Protein AF-A0A7N2KQQ3-F1 (afdb_monomer)

Secondary structure (DSSP, 8-state):
--HHHHHHHHHHHHHHHHHHHHHHHHHHHHTT-----HHHHHHHHHHHHHHHH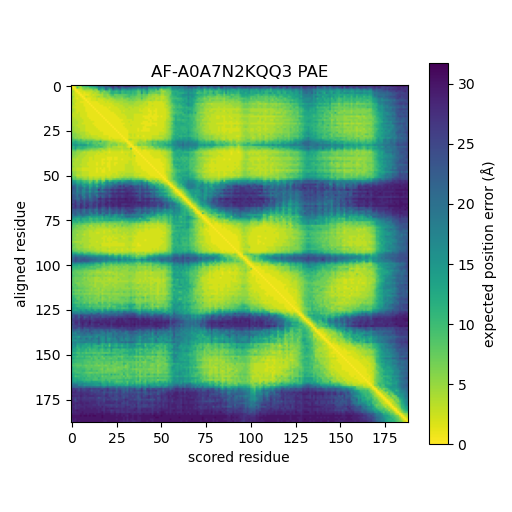HHHTTPPPP--SS------HHHHHHHHHHHHHHHHHHHHHH-TT--S-HHHHTHHHHHHHHHHHHHHHHHHHHHSPPTTS---HHHHHHHHHHHHHHHHHHHHHHHHHHHHHHHHHHHHHHHHHHHHHHH-----

Nearest PDB structures (foldseek):
  8qbr-assembly1_A  TM=3.124E-01  e=2.901E+00  Nostoc punctiforme
  3lg7-assembly1_C  TM=4.530E-01  e=9.903E+00  synthetic construct
  4hks-assembly1_A  TM=3.853E-01  e=9.388E+00  Drosophila melanogaster
  5nnv-assembly4_D  TM=3.109E-01  e=5.219E+00  Bacillus subtilis subsp. subtilis str. 168
  8a1g-assembly2_B  TM=2.454E-01  e=8.900E+00  Homo sapiens

Sequence (188 aa):
MSWRRVGKSVQALVAHALLFSFTLLLSLKLQRALPYSWWTVFAPLWLFHAVVARGRFSLPAPSLPHDRRWAPCHAIMATPLLVAFELLLCMHLESSSYVVNLKIVFLPLLTFEIAILIDNIRMCRALMPGDEESMSDEAIWETLPHFWVAISMVFFIAATTFTLLKICGGQGARVLIISETKKGIVVY

Radius of gyration: 23.12 Å; Cα contacts (8 Å, |Δi|>4): 112; chains: 1; bounding box: 48×39×82 Å

Solvent-accessible surface area (backbone atoms only — not comparable to full-atom values): 10695 Å² total; per-residue (Å²): 136,60,70,69,57,53,52,52,52,51,51,51,50,52,38,51,51,22,49,52,49,22,53,51,42,45,54,38,43,75,69,64,78,46,94,69,56,47,65,66,38,47,42,35,47,56,49,27,51,52,57,51,51,67,63,53,80,73,58,75,75,80,84,62,99,57,98,70,90,69,76,61,63,47,70,70,48,44,61,62,29,50,51,50,22,52,51,42,44,36,52,31,72,58,37,91,76,53,83,54,52,67,70,65,30,47,44,40,48,54,54,48,52,51,44,45,38,52,51,35,51,52,50,42,57,72,57,52,74,59,100,85,53,82,80,48,71,66,51,54,63,67,39,47,63,46,49,54,49,37,55,51,45,53,54,49,50,50,51,53,49,48,50,48,48,53,61,52,48,53,52,54,53,52,50,48,53,55,51,53,60,74,72,64,84,87,76,135

Structure (mmCIF, N/CA/C/O backbone):
data_AF-A0A7N2KQQ3-F1
#
_entry.id   AF-A0A7N2KQQ3-F1
#
loop_
_atom_site.group_PDB
_atom_site.id
_atom_site.type_symbol
_atom_site.label_atom_id
_atom_site.label_alt_id
_atom_site.label_comp_id
_atom_site.label_asym_id
_atom_site.label_entity_id
_atom_site.label_seq_id
_atom_site.pdbx_PDB_ins_code
_atom_site.Cartn_x
_atom_site.Cartn_y
_atom_site.Cartn_z
_atom_site.occupancy
_atom_site.B_iso_or_equiv
_atom_site.auth_seq_id
_atom_site.auth_comp_id
_atom_site.auth_asym_id
_atom_site.auth_atom_id
_atom_site.pdbx_PDB_model_num
ATOM 1 N N . MET A 1 1 ? -12.223 -14.742 -26.715 1.00 59.47 1 MET A N 1
ATOM 2 C CA . MET A 1 1 ? -11.988 -14.168 -25.367 1.00 59.47 1 MET A CA 1
ATOM 3 C C . MET A 1 1 ? -11.109 -15.148 -24.592 1.00 59.47 1 MET A C 1
ATOM 5 O O . MET A 1 1 ? -11.481 -16.309 -24.526 1.00 59.47 1 MET A O 1
ATOM 9 N N . SER A 1 2 ? -9.910 -14.774 -24.127 1.00 81.44 2 SER A N 1
ATOM 10 C CA . SER A 1 2 ? -8.982 -15.748 -23.518 1.00 81.44 2 SER A CA 1
ATOM 11 C C . SER A 1 2 ? -9.249 -15.927 -22.019 1.00 81.44 2 SER A C 1
ATOM 13 O O . SER A 1 2 ? -9.366 -14.946 -21.286 1.00 81.44 2 SER A O 1
ATOM 15 N N . TRP A 1 3 ? -9.295 -17.174 -21.542 1.00 77.69 3 TRP A N 1
ATOM 16 C CA . TRP A 1 3 ? -9.465 -17.523 -20.121 1.00 77.69 3 TRP A CA 1
ATOM 17 C C . TRP A 1 3 ? -8.454 -16.827 -19.193 1.00 77.69 3 TRP A C 1
ATOM 19 O O . TRP A 1 3 ? -8.786 -16.450 -18.073 1.00 77.69 3 TRP A O 1
ATOM 29 N N . ARG A 1 4 ? -7.238 -16.548 -19.688 1.00 77.06 4 ARG A N 1
ATOM 30 C CA . ARG A 1 4 ? -6.227 -15.752 -18.970 1.00 77.06 4 ARG A CA 1
ATOM 31 C C . ARG A 1 4 ? -6.678 -14.318 -18.686 1.00 77.06 4 ARG A C 1
ATOM 33 O O . ARG A 1 4 ? -6.354 -13.783 -17.631 1.00 77.06 4 ARG A O 1
ATOM 40 N N . ARG A 1 5 ? -7.397 -13.679 -19.615 1.00 78.31 5 ARG A N 1
ATOM 41 C CA . ARG A 1 5 ? -7.911 -12.314 -19.429 1.00 78.31 5 ARG A CA 1
ATOM 42 C C . ARG A 1 5 ? -8.999 -12.295 -18.358 1.00 78.31 5 ARG A C 1
ATOM 44 O O . ARG A 1 5 ? -8.942 -11.454 -17.472 1.00 78.31 5 ARG A O 1
ATOM 51 N N . VAL A 1 6 ? -9.907 -13.272 -18.397 1.00 83.88 6 VAL A N 1
ATOM 52 C CA . VAL A 1 6 ? -10.951 -13.452 -17.375 1.00 83.88 6 VAL A CA 1
ATOM 53 C C . VAL A 1 6 ? -10.324 -13.668 -15.996 1.00 83.88 6 VAL A C 1
ATOM 55 O O . VAL A 1 6 ? -10.680 -12.967 -15.056 1.00 83.88 6 VAL A O 1
ATOM 58 N N . GLY A 1 7 ? -9.320 -14.547 -15.887 1.00 83.25 7 GLY A N 1
ATOM 59 C CA . GLY A 1 7 ? -8.596 -14.775 -14.632 1.00 83.25 7 GLY A CA 1
ATOM 60 C C . GLY A 1 7 ? -7.949 -13.507 -14.060 1.00 83.25 7 GLY A C 1
ATOM 61 O O . GLY A 1 7 ? -8.087 -13.237 -12.871 1.00 83.25 7 GLY A O 1
ATOM 62 N N . LYS A 1 8 ? -7.315 -12.677 -14.902 1.00 82.50 8 LYS A N 1
ATOM 63 C CA . LYS A 1 8 ? -6.746 -11.385 -14.472 1.00 82.50 8 LYS A CA 1
ATOM 64 C C . LYS A 1 8 ? -7.816 -10.403 -13.988 1.00 82.50 8 LYS A C 1
ATOM 66 O O . LYS A 1 8 ? -7.614 -9.745 -12.972 1.00 82.50 8 LYS A O 1
ATOM 71 N N . SER A 1 9 ? -8.948 -10.318 -14.687 1.00 85.81 9 SER A N 1
ATOM 72 C CA . SER A 1 9 ? -10.071 -9.464 -14.282 1.00 85.81 9 SER A CA 1
ATOM 73 C C . SER A 1 9 ? -10.676 -9.911 -12.949 1.00 85.81 9 SER A C 1
ATOM 75 O O . SER A 1 9 ? -10.920 -9.075 -12.085 1.00 85.81 9 SER A O 1
ATOM 77 N N . VAL A 1 10 ? -10.852 -11.221 -12.746 1.00 88.44 10 VAL A N 1
ATOM 78 C CA . VAL A 1 10 ? -11.335 -11.783 -11.474 1.00 88.44 10 VAL A CA 1
ATOM 79 C C . VAL A 1 10 ? -10.343 -11.507 -10.348 1.00 88.44 10 VAL A C 1
ATOM 81 O O . VAL A 1 10 ? -10.743 -11.059 -9.280 1.00 88.44 10 VAL A O 1
ATOM 84 N N . GLN A 1 11 ? -9.045 -11.706 -10.582 1.00 88.75 11 GLN A N 1
ATOM 85 C CA . GLN A 1 11 ? -8.019 -11.418 -9.583 1.00 88.75 11 GLN A CA 1
ATOM 86 C C . GLN A 1 11 ? -8.012 -9.934 -9.183 1.00 88.75 11 GLN A C 1
ATOM 88 O O . GLN A 1 11 ? -7.914 -9.619 -7.998 1.00 88.75 11 GLN A O 1
ATOM 93 N N . ALA A 1 12 ? -8.151 -9.025 -10.154 1.00 87.31 12 ALA A N 1
ATOM 94 C CA . ALA A 1 12 ? -8.265 -7.597 -9.882 1.00 87.31 12 ALA A CA 1
ATOM 95 C C . ALA A 1 12 ? -9.515 -7.290 -9.048 1.00 87.31 12 ALA A C 1
ATOM 97 O O . ALA A 1 12 ? -9.409 -6.588 -8.046 1.00 87.31 12 ALA A O 1
ATOM 98 N N . LEU A 1 13 ? -10.674 -7.852 -9.404 1.00 92.81 13 LEU A N 1
ATOM 99 C CA . LEU A 1 13 ? -11.911 -7.679 -8.641 1.00 92.81 13 LEU A CA 1
ATOM 100 C C . LEU A 1 13 ? -11.753 -8.155 -7.191 1.00 92.81 13 LEU A C 1
ATOM 102 O O . LEU A 1 13 ? -12.097 -7.422 -6.268 1.00 92.81 13 LEU A O 1
ATOM 106 N N . VAL A 1 14 ? -11.180 -9.346 -6.989 1.00 93.38 14 VAL A N 1
ATOM 107 C CA . VAL A 1 14 ? -10.915 -9.903 -5.654 1.00 93.38 14 VAL A CA 1
ATOM 108 C C . VAL A 1 14 ? -9.987 -8.986 -4.860 1.00 93.38 14 VAL A C 1
ATOM 110 O O . VAL A 1 14 ? -10.273 -8.683 -3.707 1.00 93.38 14 VAL A O 1
ATOM 113 N N . ALA A 1 15 ? -8.911 -8.490 -5.473 1.00 91.50 15 ALA A N 1
ATOM 114 C CA . ALA A 1 15 ? -7.983 -7.582 -4.808 1.00 91.50 15 ALA A CA 1
ATOM 115 C C . ALA A 1 15 ? -8.678 -6.289 -4.332 1.00 91.50 15 ALA A C 1
ATOM 117 O O . ALA A 1 15 ? -8.518 -5.892 -3.179 1.00 91.50 15 ALA A O 1
ATOM 118 N N . HIS A 1 16 ? -9.507 -5.668 -5.176 1.00 92.56 16 HIS A N 1
ATOM 119 C CA . HIS A 1 16 ? -10.241 -4.454 -4.799 1.00 92.56 16 HIS A CA 1
ATOM 120 C C . HIS A 1 16 ? -11.315 -4.729 -3.741 1.00 92.56 16 HIS A C 1
ATOM 122 O O . HIS A 1 16 ? -11.464 -3.944 -2.807 1.00 92.56 16 HIS A O 1
ATOM 128 N N . ALA A 1 17 ? -12.026 -5.856 -3.838 1.00 95.81 17 ALA A N 1
ATOM 129 C CA . ALA A 1 17 ? -13.014 -6.257 -2.840 1.00 95.81 17 ALA A CA 1
ATOM 130 C C . ALA A 1 17 ? -12.376 -6.477 -1.457 1.00 95.81 17 ALA A C 1
ATOM 132 O O . ALA A 1 17 ? -12.951 -6.080 -0.443 1.00 95.81 17 ALA A O 1
ATOM 133 N N . LEU A 1 18 ? -11.173 -7.058 -1.407 1.00 95.69 18 LEU A N 1
ATOM 134 C CA . LEU A 1 18 ? -10.421 -7.257 -0.166 1.00 95.69 18 LEU A CA 1
ATOM 135 C C . LEU A 1 18 ? -9.964 -5.936 0.457 1.00 95.69 18 LEU A C 1
ATOM 137 O O . LEU A 1 18 ? -10.141 -5.750 1.660 1.00 95.69 18 LEU A O 1
ATOM 141 N N . LEU A 1 19 ? -9.450 -5.000 -0.349 1.00 94.00 19 LEU A N 1
ATOM 142 C CA . LEU A 1 19 ? -9.100 -3.657 0.129 1.00 94.00 19 LEU A CA 1
ATOM 143 C C . LEU A 1 19 ? -10.324 -2.912 0.664 1.00 94.00 19 LEU A C 1
ATOM 145 O O . LEU A 1 19 ? -10.276 -2.369 1.764 1.00 94.00 19 LEU A O 1
ATOM 149 N N . PHE A 1 20 ? -11.437 -2.941 -0.072 1.00 95.31 20 PHE A N 1
ATOM 150 C CA . PHE A 1 20 ? -12.690 -2.336 0.374 1.00 95.31 20 PHE A CA 1
ATOM 151 C C . PHE A 1 20 ? -13.178 -2.951 1.692 1.00 95.31 20 PHE A C 1
ATOM 153 O O . PHE A 1 20 ? -13.563 -2.231 2.612 1.00 95.31 20 PHE A O 1
ATOM 160 N N . SER A 1 21 ? -13.096 -4.279 1.814 1.00 96.31 21 SER A N 1
ATOM 161 C CA . SER A 1 21 ? -13.462 -4.998 3.038 1.00 96.31 21 SER A CA 1
ATOM 162 C C . SER A 1 21 ? -12.579 -4.597 4.220 1.00 96.31 21 SER A C 1
ATOM 164 O O . SER A 1 21 ? -13.102 -4.344 5.303 1.00 96.31 21 SER A O 1
ATOM 166 N N . PHE A 1 22 ? -11.260 -4.484 4.019 1.00 95.69 22 PHE A N 1
ATOM 167 C CA . PHE A 1 22 ? -10.336 -3.974 5.036 1.00 95.69 22 PHE A CA 1
ATOM 168 C C . PHE A 1 22 ? -10.729 -2.563 5.487 1.00 95.69 22 PHE A C 1
ATOM 170 O O . PHE A 1 22 ? -10.882 -2.327 6.684 1.00 95.69 22 PHE A O 1
ATOM 177 N N . THR A 1 23 ? -10.949 -1.639 4.546 1.00 94.94 23 THR A N 1
ATOM 178 C CA . THR A 1 23 ? -11.338 -0.257 4.861 1.00 94.94 23 THR A CA 1
ATOM 179 C C . THR A 1 23 ? -12.645 -0.208 5.648 1.00 94.94 23 THR A C 1
ATOM 181 O O . THR A 1 23 ? -12.715 0.479 6.664 1.00 94.94 23 THR A O 1
ATOM 184 N N . LEU A 1 24 ? -13.659 -0.975 5.236 1.00 95.00 24 LEU A N 1
ATOM 185 C CA . LEU A 1 24 ? -14.943 -1.036 5.929 1.00 95.00 24 LEU A CA 1
ATOM 186 C C . LEU A 1 24 ? -14.794 -1.572 7.362 1.00 95.00 24 LEU A C 1
ATOM 188 O O . LEU A 1 24 ? -15.285 -0.948 8.303 1.00 95.00 24 LEU A O 1
ATOM 192 N N . LEU A 1 25 ? -14.090 -2.694 7.546 1.00 94.06 25 LEU A N 1
ATOM 193 C CA . LEU A 1 25 ? -13.845 -3.271 8.873 1.00 94.06 25 LEU A CA 1
ATOM 194 C C . LEU A 1 25 ? -13.046 -2.321 9.766 1.00 94.06 25 LEU A C 1
ATOM 196 O O . LEU A 1 25 ? -13.373 -2.178 10.944 1.00 94.06 25 LEU A O 1
ATOM 200 N N . LEU A 1 26 ? -12.036 -1.645 9.211 1.00 93.38 26 LEU A N 1
ATOM 201 C CA . LEU A 1 26 ? -11.236 -0.659 9.928 1.00 93.38 26 LEU A CA 1
ATOM 202 C C . LEU A 1 26 ? -12.105 0.514 10.396 1.00 93.38 26 LEU A C 1
ATOM 204 O O . LEU A 1 26 ? -12.081 0.848 11.578 1.00 93.38 26 LEU A O 1
ATOM 208 N N . SER A 1 27 ? -12.915 1.102 9.512 1.00 94.25 27 SER A N 1
ATOM 209 C CA . SER A 1 27 ? -13.821 2.203 9.862 1.00 94.25 27 SER A CA 1
ATOM 210 C C . SER A 1 27 ? -14.824 1.804 10.946 1.00 94.25 27 SER A C 1
ATOM 212 O O . SER A 1 27 ? -14.985 2.527 11.931 1.00 94.25 27 SER A O 1
ATOM 214 N N . LEU A 1 28 ? -15.446 0.628 10.819 1.00 93.19 28 LEU A N 1
ATOM 215 C CA . LEU A 1 28 ? -16.399 0.119 11.808 1.00 93.19 28 LEU A CA 1
ATOM 216 C C . LEU A 1 28 ? -15.726 -0.187 13.156 1.00 93.19 28 LEU A C 1
ATOM 218 O O . LEU A 1 28 ? -16.301 0.081 14.216 1.00 93.19 28 LEU A O 1
ATOM 222 N N . LYS A 1 29 ? -14.490 -0.704 13.142 1.00 92.06 29 LYS A N 1
ATOM 223 C CA . LYS A 1 29 ? -13.707 -0.950 14.360 1.00 92.06 29 LYS A CA 1
ATOM 224 C C . LYS A 1 29 ? -13.320 0.355 15.055 1.00 92.06 29 LYS A C 1
ATOM 226 O O . LYS A 1 29 ? -13.454 0.449 16.275 1.00 92.06 29 LYS A O 1
ATOM 231 N N . LEU A 1 30 ? -12.901 1.371 14.298 1.00 90.31 30 LEU A N 1
ATOM 232 C CA . LEU A 1 30 ? -12.574 2.702 14.823 1.00 90.31 30 LEU A CA 1
ATOM 233 C C . LEU A 1 30 ? -13.794 3.389 15.453 1.00 90.31 30 LEU A C 1
ATOM 235 O O . LEU A 1 30 ? -13.661 4.046 16.483 1.00 90.31 30 LEU A O 1
ATOM 239 N N . GLN A 1 31 ? -14.988 3.168 14.898 1.00 92.56 31 GLN A N 1
ATOM 240 C CA . GLN A 1 31 ? -16.258 3.626 15.474 1.00 92.56 31 GLN A CA 1
ATOM 241 C C . GLN A 1 31 ? -16.741 2.786 16.668 1.00 92.56 31 GLN A C 1
ATOM 243 O O . GLN A 1 31 ? -17.796 3.073 17.226 1.00 92.56 31 GLN A O 1
ATOM 248 N N . ARG A 1 32 ? -15.994 1.749 17.077 1.00 87.44 32 ARG A N 1
ATOM 249 C CA . ARG A 1 32 ? -16.384 0.776 18.116 1.00 87.44 32 ARG A CA 1
ATOM 250 C C . ARG A 1 32 ? -17.714 0.064 17.829 1.00 87.44 32 ARG A C 1
ATOM 252 O O . ARG A 1 32 ? -18.310 -0.498 18.741 1.00 87.44 32 ARG A O 1
ATOM 259 N N . ALA A 1 33 ? -18.151 0.043 16.570 1.00 89.75 33 ALA A N 1
ATOM 260 C CA . ALA A 1 33 ? -19.387 -0.613 16.154 1.00 89.75 33 ALA A CA 1
ATOM 261 C C . ALA A 1 33 ? -19.258 -2.146 16.143 1.00 89.75 33 ALA A C 1
ATOM 263 O O . ALA A 1 33 ? -20.260 -2.850 16.224 1.00 89.75 33 ALA A O 1
ATOM 264 N N . LEU A 1 34 ? -18.026 -2.670 16.053 1.00 85.75 34 LEU A N 1
ATOM 265 C CA . LEU A 1 34 ? -17.745 -4.105 16.001 1.00 85.75 34 LEU A CA 1
ATOM 266 C C . LEU A 1 34 ? -16.763 -4.548 17.106 1.00 85.75 34 LEU A C 1
ATOM 268 O O . LEU A 1 34 ? -15.680 -3.962 17.249 1.00 85.75 34 LEU A O 1
ATOM 272 N N . PRO A 1 35 ? -17.063 -5.635 17.843 1.00 85.94 35 PRO A N 1
ATOM 273 C CA . PRO A 1 35 ? -16.182 -6.184 18.874 1.00 85.94 35 PRO A CA 1
ATOM 274 C C . PRO A 1 35 ? -15.067 -7.096 18.320 1.00 85.94 35 PRO A C 1
ATOM 276 O O . PRO A 1 35 ? -14.420 -7.797 19.087 1.00 85.94 35 PRO A O 1
ATOM 279 N N . TYR A 1 36 ? -14.803 -7.099 17.009 1.00 88.06 36 TYR A N 1
ATOM 280 C CA . TYR A 1 36 ? -13.823 -8.002 16.383 1.00 88.06 36 TYR A CA 1
ATOM 281 C C . TYR A 1 36 ? -12.370 -7.737 16.793 1.00 88.06 36 TYR A C 1
ATOM 283 O O . TYR A 1 36 ? -11.998 -6.590 17.026 1.00 88.06 36 TYR A O 1
ATOM 291 N N . SER A 1 37 ? -11.534 -8.775 16.838 1.00 91.88 37 SER A N 1
ATOM 292 C CA . SER A 1 37 ? -10.086 -8.625 17.053 1.00 91.88 37 SER A CA 1
ATOM 293 C C . SER A 1 37 ? -9.423 -7.857 15.908 1.00 91.88 37 SER A C 1
ATOM 295 O O . SER A 1 37 ? -9.915 -7.866 14.772 1.00 91.88 37 SER A O 1
ATOM 297 N N . TRP A 1 38 ? -8.276 -7.227 16.168 1.00 92.69 38 TRP A N 1
ATOM 298 C CA . TRP A 1 38 ? -7.505 -6.555 15.117 1.00 92.69 38 TRP A CA 1
ATOM 299 C C . TRP A 1 38 ? -7.014 -7.539 14.054 1.00 92.69 38 TRP A C 1
ATOM 301 O O . TRP A 1 38 ? -7.004 -7.198 12.875 1.00 92.69 38 TRP A O 1
ATOM 311 N N . TRP A 1 39 ? -6.751 -8.793 14.430 1.00 93.44 39 TRP A N 1
ATOM 312 C CA . TRP A 1 39 ? -6.447 -9.876 13.489 1.00 93.44 39 TRP A CA 1
ATOM 313 C C . TRP A 1 39 ? -7.530 -10.057 12.422 1.00 93.44 39 TRP A C 1
ATOM 315 O O . TRP A 1 39 ? -7.222 -10.227 11.246 1.00 93.44 39 TRP A O 1
ATOM 325 N N . THR A 1 40 ? -8.803 -9.969 12.815 1.00 93.06 40 THR A N 1
ATOM 326 C CA . THR A 1 40 ? -9.935 -10.081 11.881 1.00 93.06 40 THR A CA 1
ATOM 327 C C . THR A 1 40 ? -10.014 -8.864 10.962 1.00 93.06 40 THR A C 1
ATOM 329 O O . THR A 1 40 ? -10.313 -8.999 9.779 1.00 93.06 40 THR A O 1
ATOM 332 N N . VAL A 1 41 ? -9.715 -7.675 11.493 1.00 94.25 41 VAL A N 1
ATOM 333 C CA . VAL A 1 41 ? -9.712 -6.425 10.721 1.00 94.25 41 VAL A CA 1
ATOM 334 C C . VAL A 1 41 ? -8.609 -6.438 9.664 1.00 94.25 41 VAL A C 1
ATOM 336 O O . VAL A 1 41 ? -8.875 -6.047 8.535 1.00 94.25 41 VAL A O 1
ATOM 339 N N . PHE A 1 42 ? -7.406 -6.917 9.995 1.00 94.88 42 PHE A N 1
ATOM 340 C CA . PHE A 1 42 ? -6.264 -6.972 9.073 1.00 94.88 42 PHE A CA 1
ATOM 341 C C . PHE A 1 42 ? -6.279 -8.181 8.121 1.00 94.88 42 PHE A C 1
ATOM 343 O O . PHE A 1 42 ? -5.625 -8.138 7.079 1.00 94.88 42 PHE A O 1
ATOM 350 N N . ALA A 1 43 ? -7.049 -9.236 8.404 1.00 94.75 43 ALA A N 1
ATOM 351 C CA . ALA A 1 43 ? -7.081 -10.445 7.576 1.00 94.75 43 ALA A CA 1
ATOM 352 C C . ALA A 1 43 ? -7.363 -10.201 6.074 1.00 94.75 43 ALA A C 1
ATOM 354 O O . ALA A 1 43 ? -6.652 -10.784 5.247 1.00 94.75 43 ALA A O 1
ATOM 355 N N . PRO A 1 44 ? -8.318 -9.335 5.666 1.00 95.12 44 PRO A N 1
ATOM 356 C CA . PRO A 1 44 ? -8.531 -9.040 4.249 1.00 95.12 44 PRO A CA 1
ATOM 357 C C . PRO A 1 44 ? -7.316 -8.380 3.585 1.00 95.12 44 PRO A C 1
ATOM 359 O O . PRO A 1 44 ? -7.062 -8.629 2.408 1.00 95.12 44 PRO A O 1
ATOM 362 N N . LEU A 1 45 ? -6.535 -7.588 4.329 1.00 94.00 45 LEU A N 1
ATOM 363 C CA . LEU A 1 45 ? -5.329 -6.928 3.826 1.00 94.00 45 LEU A CA 1
ATOM 364 C C . LEU A 1 45 ? -4.199 -7.937 3.569 1.00 94.00 45 LEU A C 1
ATOM 366 O O . LEU A 1 45 ? -3.573 -7.919 2.510 1.00 94.00 45 LEU A O 1
ATOM 370 N N . TRP A 1 46 ? -3.994 -8.897 4.472 1.00 93.81 46 TRP A N 1
ATOM 371 C CA . TRP A 1 46 ? -3.022 -9.974 4.246 1.00 93.81 46 TRP A CA 1
ATOM 372 C C . TRP A 1 46 ? -3.432 -10.893 3.095 1.00 93.81 46 TRP A C 1
ATOM 374 O O . TRP A 1 46 ? -2.591 -11.304 2.290 1.00 93.81 46 TRP A O 1
ATOM 384 N N . LEU A 1 47 ? -4.731 -11.177 2.964 1.00 92.25 47 LEU A N 1
ATOM 385 C CA . LEU A 1 47 ? -5.247 -11.931 1.825 1.00 92.25 47 LEU A CA 1
ATOM 386 C C . LEU A 1 47 ? -5.068 -11.154 0.513 1.00 92.25 47 LEU A C 1
ATOM 388 O O . LEU A 1 47 ? -4.725 -11.754 -0.506 1.00 92.25 47 LEU A O 1
ATOM 392 N N . PHE A 1 48 ? -5.223 -9.827 0.534 1.00 92.81 48 PHE A N 1
ATOM 393 C CA . PHE A 1 48 ? -4.920 -8.970 -0.612 1.00 92.81 48 PHE A CA 1
ATOM 394 C C . PHE A 1 48 ? -3.458 -9.123 -1.044 1.00 92.81 48 PHE A C 1
ATOM 396 O O . PHE A 1 48 ? -3.202 -9.389 -2.221 1.00 92.81 48 PHE A O 1
ATOM 403 N N . HIS A 1 49 ? -2.504 -9.057 -0.108 1.00 89.69 49 HIS A N 1
ATOM 404 C CA . HIS A 1 49 ? -1.086 -9.277 -0.418 1.00 89.69 49 HIS A CA 1
ATOM 405 C C . HIS A 1 49 ? -0.841 -10.658 -1.021 1.00 89.69 49 HIS A C 1
ATOM 407 O O . HIS A 1 49 ? -0.111 -10.768 -2.003 1.00 89.69 49 HIS A O 1
ATOM 413 N N . ALA A 1 50 ? -1.497 -11.706 -0.513 1.00 86.94 50 ALA A N 1
ATOM 414 C CA . ALA A 1 50 ? -1.394 -13.049 -1.081 1.00 86.94 50 ALA A CA 1
ATOM 415 C C . ALA A 1 50 ? -1.940 -13.125 -2.522 1.00 86.94 50 ALA A C 1
ATOM 417 O O . ALA A 1 50 ? -1.310 -13.736 -3.388 1.00 86.94 50 ALA A O 1
ATOM 418 N N . VAL A 1 51 ? -3.079 -12.480 -2.801 1.00 86.38 51 VAL A N 1
ATOM 419 C CA . VAL A 1 51 ? -3.689 -12.413 -4.142 1.00 86.38 51 VAL A CA 1
ATOM 420 C C . VAL A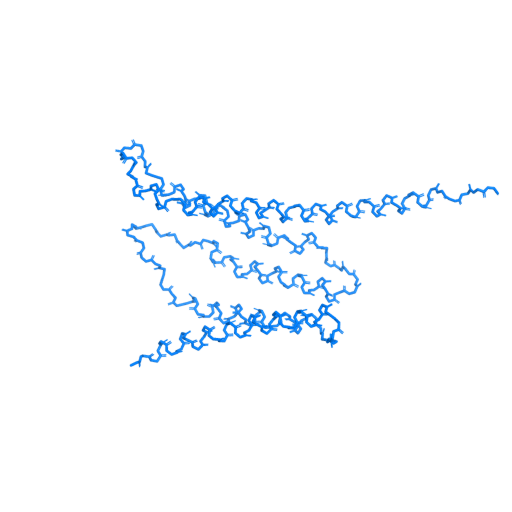 1 51 ? -2.807 -11.624 -5.115 1.00 86.38 51 VAL A C 1
ATOM 422 O O . VAL A 1 51 ? -2.605 -12.051 -6.254 1.00 86.38 51 VAL A O 1
ATOM 425 N N . VAL A 1 52 ? -2.241 -10.497 -4.679 1.00 82.88 52 VAL A N 1
ATOM 426 C CA . VAL A 1 52 ? -1.366 -9.652 -5.506 1.00 82.88 52 VAL A CA 1
ATOM 427 C C . VAL A 1 52 ? -0.006 -10.308 -5.737 1.00 82.88 52 VAL A C 1
ATOM 429 O O . VAL A 1 52 ? 0.458 -10.341 -6.878 1.00 82.88 52 VAL A O 1
ATOM 432 N N . ALA A 1 53 ? 0.606 -10.885 -4.701 1.00 75.19 53 ALA A N 1
ATOM 433 C CA . ALA A 1 53 ? 1.875 -11.598 -4.812 1.00 75.19 53 ALA A CA 1
ATOM 434 C C . ALA A 1 53 ? 1.745 -12.779 -5.782 1.00 75.19 53 ALA A C 1
ATOM 436 O O . ALA A 1 53 ? 2.514 -12.871 -6.739 1.00 75.19 53 ALA A O 1
ATOM 437 N N . ARG A 1 54 ? 0.703 -13.615 -5.635 1.00 62.22 54 ARG A N 1
ATOM 438 C CA . ARG A 1 54 ? 0.431 -14.733 -6.560 1.00 62.22 54 ARG A CA 1
ATOM 439 C C . ARG A 1 54 ? 0.216 -14.291 -8.008 1.00 62.22 54 ARG A C 1
ATOM 441 O O . ARG A 1 54 ? 0.586 -15.029 -8.914 1.00 62.22 54 ARG A O 1
ATOM 448 N N . GLY A 1 55 ? -0.320 -13.094 -8.239 1.00 56.22 55 GLY A N 1
ATOM 449 C CA . GLY A 1 55 ? -0.462 -12.544 -9.589 1.00 56.22 55 GLY A CA 1
ATOM 450 C C . GLY A 1 55 ? 0.810 -11.955 -10.196 1.00 56.22 55 GLY A C 1
ATOM 451 O O . GLY A 1 55 ? 0.906 -11.859 -11.419 1.00 56.22 55 GLY A O 1
ATOM 452 N N . ARG A 1 56 ? 1.783 -11.547 -9.369 1.00 54.72 56 ARG A N 1
ATOM 453 C CA . ARG A 1 56 ? 3.058 -10.970 -9.826 1.00 54.72 56 ARG A CA 1
ATOM 454 C C . ARG A 1 56 ? 4.167 -12.001 -10.035 1.00 54.72 56 ARG A C 1
ATOM 456 O O . ARG A 1 56 ? 5.100 -11.704 -10.771 1.00 54.72 56 ARG A O 1
ATOM 463 N N . PHE A 1 57 ? 4.024 -13.230 -9.533 1.00 43.41 57 PHE A N 1
ATOM 464 C CA . PHE A 1 57 ? 4.961 -14.338 -9.797 1.00 43.41 57 PHE A CA 1
ATOM 465 C C . PHE A 1 57 ? 4.934 -14.884 -11.243 1.00 43.41 57 PHE A C 1
ATOM 467 O O . PHE A 1 57 ? 5.553 -15.901 -11.540 1.00 43.41 57 PHE A O 1
ATOM 474 N N . SER A 1 58 ? 4.232 -14.231 -12.174 1.00 38.78 58 SER A N 1
ATOM 475 C CA . SER A 1 58 ? 4.219 -14.610 -13.597 1.00 38.78 58 SER A CA 1
ATOM 476 C C . SER A 1 58 ? 4.285 -13.421 -14.556 1.00 38.78 58 SER A C 1
ATOM 478 O O . SER A 1 58 ? 3.971 -13.576 -15.738 1.00 38.78 58 SER A O 1
ATOM 480 N N . LEU A 1 59 ? 4.668 -12.231 -14.085 1.00 36.59 59 LEU A N 1
ATOM 481 C CA . LEU A 1 59 ? 4.954 -11.128 -14.996 1.00 36.59 59 LEU A CA 1
ATOM 482 C C . LEU A 1 59 ? 6.427 -11.212 -15.408 1.00 36.59 59 LEU A C 1
ATOM 484 O O . LEU A 1 59 ? 7.293 -11.104 -14.538 1.00 36.59 59 LEU A O 1
ATOM 488 N N . PRO A 1 60 ? 6.730 -11.422 -16.702 1.00 41.50 60 PRO A N 1
ATOM 489 C CA . PRO A 1 60 ? 8.084 -11.217 -17.174 1.00 41.50 60 PRO A CA 1
ATOM 490 C C . PRO A 1 60 ? 8.440 -9.763 -16.871 1.00 41.50 60 PRO A C 1
ATOM 492 O O . PRO A 1 60 ? 7.611 -8.866 -17.061 1.00 41.50 60 PRO A O 1
ATOM 495 N N . ALA A 1 61 ? 9.645 -9.551 -16.344 1.00 42.00 61 ALA A N 1
ATOM 496 C CA . ALA A 1 61 ? 10.194 -8.215 -16.191 1.00 42.00 61 ALA A CA 1
ATOM 497 C C . ALA A 1 61 ? 9.996 -7.455 -17.518 1.00 42.00 61 ALA A C 1
ATOM 499 O O . ALA A 1 61 ? 10.217 -8.056 -18.576 1.00 42.00 61 ALA A O 1
ATOM 500 N N . PRO A 1 62 ? 9.543 -6.188 -17.494 1.00 41.28 62 PRO A N 1
ATOM 501 C CA . PRO A 1 62 ? 9.463 -5.384 -18.703 1.00 41.28 62 PRO A CA 1
ATOM 502 C C . PRO A 1 62 ? 10.812 -5.443 -19.419 1.00 41.28 62 PRO A C 1
ATOM 504 O O . PRO A 1 62 ? 11.845 -5.140 -18.820 1.00 41.28 62 PRO A O 1
ATOM 507 N N . SER A 1 63 ? 10.814 -5.874 -20.677 1.00 43.38 63 SER A N 1
ATOM 508 C CA . SER A 1 63 ? 11.990 -5.762 -21.530 1.00 43.38 63 SER A CA 1
ATOM 509 C C . SER A 1 63 ? 12.156 -4.283 -21.867 1.00 43.38 63 SER A C 1
ATOM 511 O O . SER A 1 63 ? 11.528 -3.779 -22.798 1.00 43.38 63 SER A O 1
ATOM 513 N N . LEU A 1 64 ? 12.930 -3.576 -21.044 1.00 49.22 64 LEU A N 1
ATOM 514 C CA . LEU A 1 64 ? 13.417 -2.241 -21.369 1.00 49.22 64 LEU A CA 1
ATOM 515 C C . LEU A 1 64 ? 14.326 -2.318 -22.609 1.00 49.22 64 LEU A C 1
ATOM 517 O O . LEU A 1 64 ? 14.954 -3.355 -22.831 1.00 49.22 64 LEU A O 1
ATOM 521 N N . PRO A 1 65 ? 14.438 -1.239 -23.403 1.00 54.94 65 PRO A N 1
ATOM 522 C CA . PRO A 1 65 ? 15.122 -1.270 -24.700 1.00 54.94 65 PRO A CA 1
ATOM 523 C C . PRO A 1 65 ? 16.642 -1.466 -24.599 1.00 54.94 65 PRO A C 1
ATOM 525 O O . PRO A 1 65 ? 17.304 -1.643 -25.612 1.00 54.94 65 PRO A O 1
ATOM 528 N N . HIS A 1 66 ? 17.202 -1.415 -23.389 1.00 50.50 66 HIS A N 1
ATOM 529 C CA . HIS A 1 66 ? 18.630 -1.527 -23.135 1.00 50.50 66 HIS A CA 1
ATOM 530 C C . HIS A 1 66 ? 18.877 -2.617 -22.092 1.00 50.50 66 HIS A C 1
ATOM 532 O O . HIS A 1 66 ? 18.191 -2.673 -21.074 1.00 50.50 66 HIS A O 1
ATOM 538 N N . ASP A 1 67 ? 19.881 -3.452 -22.355 1.00 48.19 67 ASP A N 1
ATOM 539 C CA . ASP A 1 67 ? 20.266 -4.729 -21.726 1.00 48.19 67 ASP A CA 1
ATOM 540 C C . ASP A 1 67 ? 20.633 -4.684 -20.216 1.00 48.19 67 ASP A C 1
ATOM 542 O O . ASP A 1 67 ? 21.417 -5.477 -19.688 1.00 48.19 67 ASP A O 1
ATOM 546 N N . ARG A 1 68 ? 20.083 -3.735 -19.458 1.00 48.94 68 ARG A N 1
ATOM 547 C CA . ARG A 1 68 ? 20.313 -3.559 -18.025 1.00 48.94 68 ARG A CA 1
ATOM 548 C C . ARG A 1 68 ? 19.298 -4.384 -17.230 1.00 48.94 68 ARG A C 1
ATOM 550 O O . ARG A 1 68 ? 18.212 -3.919 -16.899 1.00 48.94 68 ARG A O 1
ATOM 557 N N . ARG A 1 69 ? 19.694 -5.606 -16.852 1.00 46.81 69 ARG A N 1
ATOM 558 C CA . ARG A 1 69 ? 19.009 -6.473 -15.869 1.00 46.81 69 ARG A CA 1
ATOM 559 C C . ARG A 1 69 ? 18.875 -5.783 -14.500 1.00 46.81 69 ARG A C 1
ATOM 561 O O . ARG A 1 69 ? 19.696 -6.000 -13.616 1.00 46.81 69 ARG A O 1
ATOM 568 N N . TRP A 1 70 ? 17.845 -4.969 -14.305 1.00 52.50 70 TRP A N 1
ATOM 569 C CA . TRP A 1 70 ? 17.481 -4.424 -12.995 1.00 52.50 70 TRP A CA 1
ATOM 570 C C . TRP A 1 70 ? 16.127 -5.007 -12.602 1.00 52.50 70 TRP A C 1
ATOM 572 O O . TRP A 1 70 ? 15.081 -4.486 -12.973 1.00 52.50 70 TRP A O 1
ATOM 582 N N . ALA A 1 71 ? 16.130 -6.115 -11.858 1.00 52.19 71 ALA A N 1
ATOM 583 C CA . ALA A 1 71 ? 14.962 -6.449 -11.052 1.00 52.19 71 ALA A CA 1
ATOM 584 C C . ALA A 1 71 ? 14.918 -5.406 -9.922 1.00 52.19 71 ALA A C 1
ATOM 586 O O . ALA A 1 71 ? 15.884 -5.348 -9.155 1.00 52.19 71 ALA A O 1
ATOM 587 N N . PRO A 1 72 ? 13.884 -4.552 -9.822 1.00 59.69 72 PRO A N 1
ATOM 588 C CA . PRO A 1 72 ? 13.887 -3.505 -8.814 1.00 59.69 72 PRO A CA 1
ATOM 589 C C . PRO A 1 72 ? 13.860 -4.159 -7.432 1.00 59.69 72 PRO A C 1
ATOM 591 O O . PRO A 1 72 ? 12.907 -4.866 -7.096 1.00 59.69 72 PRO A O 1
ATOM 594 N N . CYS A 1 73 ? 14.920 -3.998 -6.638 1.00 60.44 73 CYS A N 1
ATOM 595 C CA . CYS A 1 73 ? 15.019 -4.656 -5.336 1.00 60.44 73 CYS A CA 1
ATOM 596 C C . CYS A 1 73 ? 13.909 -4.182 -4.385 1.00 60.44 73 CYS A C 1
ATOM 598 O O . CYS A 1 73 ? 13.407 -4.990 -3.598 1.00 60.44 73 CYS A O 1
ATOM 600 N N . HIS A 1 74 ? 13.419 -2.944 -4.537 1.00 60.78 74 HIS A N 1
ATOM 601 C CA . HIS A 1 74 ? 12.212 -2.476 -3.854 1.00 60.78 74 HIS A CA 1
ATOM 602 C C . HIS A 1 74 ? 10.971 -3.325 -4.158 1.00 60.78 74 HIS A C 1
ATOM 604 O O . HIS A 1 74 ? 10.159 -3.536 -3.265 1.00 60.78 74 HIS A O 1
ATOM 610 N N . ALA A 1 75 ? 10.810 -3.858 -5.374 1.00 66.25 75 ALA A N 1
ATOM 611 C CA . ALA A 1 75 ? 9.638 -4.661 -5.727 1.00 66.25 75 ALA A CA 1
ATOM 612 C C . ALA A 1 75 ? 9.632 -6.018 -5.005 1.00 66.25 75 ALA A C 1
ATOM 614 O O . ALA A 1 75 ? 8.565 -6.535 -4.675 1.00 66.25 75 ALA A O 1
ATOM 615 N N . ILE A 1 76 ? 10.819 -6.569 -4.729 1.00 69.38 76 ILE A N 1
ATOM 616 C CA . ILE A 1 76 ? 10.992 -7.828 -3.992 1.00 69.38 76 ILE A CA 1
ATOM 617 C C . ILE A 1 76 ? 10.808 -7.592 -2.486 1.00 69.38 76 ILE A C 1
ATOM 619 O O . ILE A 1 76 ? 10.182 -8.400 -1.803 1.00 69.38 76 ILE A O 1
ATOM 623 N N . MET A 1 77 ? 11.327 -6.475 -1.968 1.00 75.44 77 MET A N 1
ATOM 624 C CA . MET A 1 77 ? 11.278 -6.140 -0.539 1.00 75.44 77 MET A CA 1
ATOM 625 C C . MET A 1 77 ? 9.965 -5.483 -0.093 1.00 75.44 77 MET A C 1
ATOM 627 O O . MET A 1 77 ? 9.663 -5.502 1.098 1.00 75.44 77 MET A O 1
ATOM 631 N N . ALA A 1 78 ? 9.156 -4.957 -1.018 1.00 79.00 78 ALA A N 1
ATOM 632 C CA . ALA A 1 78 ? 7.913 -4.253 -0.703 1.00 79.00 78 ALA A CA 1
ATOM 633 C C . ALA A 1 78 ? 6.926 -5.097 0.095 1.00 79.00 78 ALA A C 1
ATOM 635 O O . ALA A 1 78 ? 6.539 -4.731 1.201 1.00 79.00 78 ALA A O 1
ATOM 636 N N . THR A 1 79 ? 6.524 -6.242 -0.454 1.00 83.75 79 THR A N 1
ATOM 637 C CA . THR A 1 79 ? 5.533 -7.105 0.188 1.00 83.75 79 THR A CA 1
ATOM 638 C C . THR A 1 79 ? 5.985 -7.600 1.568 1.00 83.75 79 THR A C 1
ATOM 640 O O . THR A 1 79 ? 5.209 -7.431 2.505 1.00 83.75 79 THR A O 1
ATOM 643 N N . PRO A 1 80 ? 7.201 -8.155 1.769 1.00 85.75 80 PRO A N 1
ATOM 644 C CA . PRO A 1 80 ? 7.600 -8.622 3.097 1.00 85.75 80 PRO A CA 1
ATOM 645 C C . PRO A 1 80 ? 7.740 -7.486 4.123 1.00 85.75 80 PRO A C 1
ATOM 647 O O . PRO A 1 80 ? 7.343 -7.681 5.270 1.00 85.75 80 PRO A O 1
ATOM 650 N N . LEU A 1 81 ? 8.243 -6.302 3.743 1.00 86.75 81 LEU A N 1
ATOM 651 C CA . LEU A 1 81 ? 8.368 -5.168 4.672 1.00 86.75 81 LEU A CA 1
ATOM 652 C C . LEU A 1 81 ? 7.006 -4.569 5.052 1.00 86.75 81 LEU A C 1
ATOM 654 O O . LEU A 1 81 ? 6.788 -4.261 6.224 1.00 86.75 81 LEU A O 1
ATOM 658 N N . LEU A 1 82 ? 6.077 -4.455 4.096 1.00 87.75 82 LEU A N 1
ATOM 659 C CA . LEU A 1 82 ? 4.709 -3.998 4.363 1.00 87.75 82 LEU A CA 1
ATOM 660 C C . LEU A 1 82 ? 3.951 -4.986 5.256 1.00 87.75 82 LEU A C 1
ATOM 662 O O . LEU A 1 82 ? 3.358 -4.576 6.250 1.00 87.75 82 LEU A O 1
ATOM 666 N N . VAL A 1 83 ? 4.041 -6.288 4.972 1.00 90.94 83 VAL A N 1
ATOM 667 C CA . VAL A 1 83 ? 3.420 -7.322 5.816 1.00 90.94 83 VAL A CA 1
ATOM 668 C C . VAL A 1 83 ? 4.032 -7.325 7.222 1.00 90.94 83 VAL A C 1
ATOM 670 O O . VAL A 1 83 ? 3.301 -7.446 8.203 1.00 90.94 83 VAL A O 1
ATOM 673 N N . ALA A 1 84 ? 5.351 -7.136 7.355 1.00 92.19 84 ALA A N 1
ATOM 674 C CA . ALA A 1 84 ? 5.999 -7.018 8.662 1.00 92.19 84 ALA A CA 1
ATOM 675 C C . ALA A 1 84 ? 5.489 -5.801 9.455 1.00 92.19 84 ALA A C 1
ATOM 677 O O . ALA A 1 84 ? 5.173 -5.935 10.638 1.00 92.19 84 ALA A O 1
ATOM 678 N N . PHE A 1 85 ? 5.361 -4.637 8.808 1.00 92.19 85 PHE A N 1
ATOM 679 C CA . PHE A 1 85 ? 4.757 -3.443 9.407 1.00 92.19 85 PHE A CA 1
ATOM 680 C C . PHE A 1 85 ? 3.316 -3.710 9.874 1.00 92.19 85 PHE A C 1
ATOM 682 O O . PHE A 1 85 ? 2.978 -3.424 11.023 1.00 92.19 85 PHE A O 1
ATOM 689 N N . GLU A 1 86 ? 2.484 -4.311 9.022 1.00 93.00 86 GLU A N 1
ATOM 690 C CA . GLU A 1 86 ? 1.083 -4.625 9.327 1.00 93.00 86 GLU A CA 1
ATOM 691 C C . GLU A 1 86 ? 0.940 -5.613 10.492 1.00 93.00 86 GLU A C 1
ATOM 693 O O . GLU A 1 86 ? 0.086 -5.421 11.355 1.00 93.00 86 GLU A O 1
ATOM 698 N N . LEU A 1 87 ? 1.786 -6.647 10.559 1.00 91.75 87 LEU A N 1
ATOM 699 C CA . LEU A 1 87 ? 1.795 -7.608 11.666 1.00 91.75 87 LEU A CA 1
ATOM 700 C C . LEU A 1 87 ? 2.205 -6.948 12.984 1.00 91.75 87 LEU A C 1
ATOM 702 O O . LEU A 1 87 ? 1.542 -7.145 14.002 1.00 91.75 87 LEU A O 1
ATOM 706 N N . LEU A 1 88 ? 3.271 -6.140 12.974 1.00 90.44 88 LEU A N 1
ATOM 707 C CA . LEU A 1 88 ? 3.709 -5.399 14.159 1.00 90.44 88 LEU A CA 1
ATOM 708 C C . LEU A 1 88 ? 2.630 -4.419 14.632 1.00 90.44 88 LEU A C 1
ATOM 710 O O . LEU A 1 88 ? 2.386 -4.315 15.835 1.00 90.44 88 LEU A O 1
ATOM 714 N N . LEU A 1 89 ? 1.955 -3.742 13.700 1.00 90.56 89 LEU A N 1
ATOM 715 C CA . LEU A 1 89 ? 0.856 -2.832 14.004 1.00 90.56 89 LEU A CA 1
ATOM 716 C C . LEU A 1 89 ? -0.350 -3.587 14.571 1.00 90.56 89 LEU A C 1
ATOM 718 O O . LEU A 1 89 ? -0.892 -3.182 15.596 1.00 90.56 89 LEU A O 1
ATOM 722 N N . CYS A 1 90 ? -0.730 -4.712 13.965 1.00 91.44 90 CYS A N 1
ATOM 723 C CA . CYS A 1 90 ? -1.808 -5.564 14.458 1.00 91.44 90 CYS A CA 1
ATOM 724 C C . CYS A 1 90 ? -1.521 -6.062 15.882 1.00 91.44 90 CYS A C 1
ATOM 726 O O . CYS A 1 90 ? -2.378 -5.951 16.756 1.00 91.44 90 CYS A O 1
ATOM 728 N N . MET A 1 91 ? -0.302 -6.539 16.155 1.00 89.62 91 MET A N 1
ATOM 729 C CA . MET A 1 91 ? 0.103 -6.965 17.500 1.00 89.62 91 MET A CA 1
ATOM 730 C C . MET A 1 91 ? 0.093 -5.813 18.508 1.00 89.62 91 MET A C 1
ATOM 732 O O . MET A 1 91 ? -0.343 -6.002 19.645 1.00 89.62 91 MET A O 1
ATOM 736 N N . HIS A 1 92 ? 0.558 -4.627 18.107 1.00 88.56 92 HIS A N 1
ATOM 737 C CA . HIS A 1 92 ? 0.532 -3.433 18.951 1.00 88.56 92 HIS A CA 1
ATOM 738 C C . HIS A 1 92 ? -0.899 -3.025 19.323 1.00 88.56 92 HIS A C 1
ATOM 740 O O . HIS A 1 92 ? -1.147 -2.677 20.473 1.00 88.56 92 HIS A O 1
ATOM 746 N N . LEU A 1 93 ? -1.829 -3.089 18.367 1.00 88.50 93 LEU A N 1
ATOM 747 C CA . LEU A 1 93 ? -3.230 -2.710 18.558 1.00 88.50 93 LEU A CA 1
ATOM 748 C C . LEU A 1 93 ? -4.038 -3.754 19.345 1.00 88.50 93 LEU A C 1
ATOM 750 O O . LEU A 1 93 ? -4.950 -3.389 20.086 1.00 88.50 93 LEU A O 1
ATOM 754 N N . GLU A 1 94 ? -3.714 -5.039 19.191 1.00 89.06 94 GLU A N 1
ATOM 755 C CA . GLU A 1 94 ? -4.338 -6.137 19.941 1.00 89.06 94 GLU A CA 1
ATOM 756 C C . GLU A 1 94 ? -3.866 -6.175 21.400 1.00 89.06 94 GLU A C 1
ATOM 758 O O . GLU A 1 94 ? -4.639 -6.465 22.312 1.00 89.06 94 GLU A O 1
ATOM 763 N N . SER A 1 95 ? -2.589 -5.869 21.636 1.00 81.38 95 SER A N 1
ATOM 764 C CA . SER A 1 95 ? -1.996 -5.951 22.967 1.00 81.38 95 SER A CA 1
ATOM 765 C C . SER A 1 95 ? -2.478 -4.813 23.865 1.00 81.38 95 SER A C 1
ATOM 767 O O . SER A 1 95 ? -2.065 -3.667 23.713 1.00 81.38 95 SER A O 1
ATOM 769 N N . SER A 1 96 ? -3.243 -5.145 24.905 1.00 67.31 96 SER A N 1
ATOM 770 C CA . SER A 1 96 ? -3.646 -4.198 25.957 1.00 67.31 96 SER A CA 1
ATOM 771 C C . SER A 1 96 ? -2.464 -3.592 26.735 1.00 67.31 96 SER A C 1
ATOM 773 O O . SER A 1 96 ? -2.602 -2.526 27.332 1.00 67.31 96 SER A O 1
ATOM 775 N N . SER A 1 97 ? -1.295 -4.246 26.711 1.00 63.12 97 SER A N 1
ATOM 776 C CA . SER A 1 97 ? -0.101 -3.883 27.489 1.00 63.12 97 SER A CA 1
ATOM 777 C C . SER A 1 97 ? 1.041 -3.245 26.673 1.00 63.12 97 SER A C 1
ATOM 779 O O . SER A 1 97 ? 2.164 -3.182 27.170 1.00 63.12 97 SER A O 1
ATOM 781 N N . TYR A 1 98 ? 0.804 -2.776 25.440 1.00 65.56 98 TYR A N 1
ATOM 782 C CA . TYR A 1 98 ? 1.813 -2.089 24.602 1.00 65.56 98 TYR A CA 1
ATOM 783 C C . TYR A 1 98 ? 3.185 -2.800 24.523 1.00 65.56 98 TYR A C 1
ATOM 785 O O . TYR A 1 98 ? 4.232 -2.152 24.535 1.00 65.56 98 TYR A O 1
ATOM 793 N N . VAL A 1 99 ? 3.190 -4.137 24.449 1.00 71.00 99 VAL A N 1
ATOM 794 C CA . VAL A 1 99 ? 4.421 -4.956 24.480 1.00 71.00 99 VAL A CA 1
ATOM 795 C C . VAL A 1 99 ? 5.375 -4.585 23.338 1.00 71.00 99 VAL A C 1
ATOM 797 O O . VAL A 1 99 ? 6.590 -4.541 23.518 1.00 71.00 99 VAL A O 1
ATOM 800 N N . VAL A 1 100 ? 4.825 -4.263 22.165 1.00 77.44 100 VAL A N 1
ATOM 801 C CA . VAL A 1 100 ? 5.595 -3.801 21.007 1.00 77.44 100 VAL A CA 1
ATOM 802 C C . VAL A 1 100 ? 5.614 -2.277 21.007 1.00 77.44 100 VAL A C 1
ATOM 804 O O . VAL A 1 100 ? 4.564 -1.649 20.922 1.00 77.44 100 VAL A O 1
ATOM 807 N N . ASN A 1 101 ? 6.788 -1.648 21.086 1.00 83.38 101 ASN A N 1
ATOM 808 C CA . ASN A 1 101 ? 6.871 -0.189 21.016 1.00 83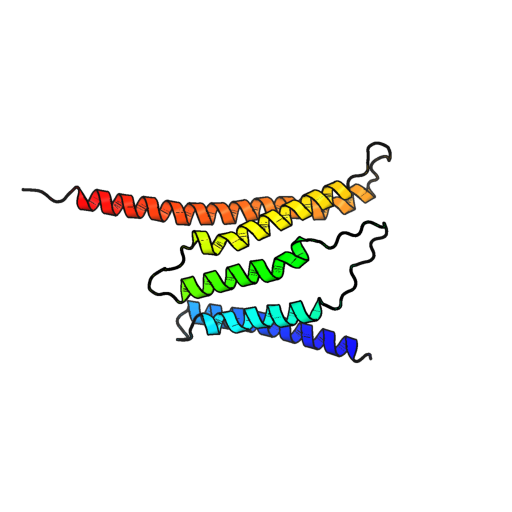.38 101 ASN A CA 1
ATOM 809 C C . ASN A 1 101 ? 6.555 0.291 19.595 1.00 83.38 101 ASN A C 1
ATOM 811 O O . ASN A 1 101 ? 7.082 -0.249 18.623 1.00 83.38 101 ASN A O 1
ATOM 815 N N . LEU A 1 102 ? 5.766 1.358 19.475 1.00 84.06 102 LEU A N 1
ATOM 816 C CA . LEU A 1 102 ? 5.386 1.929 18.185 1.00 84.06 102 LEU A CA 1
ATOM 817 C C . LEU A 1 102 ? 6.620 2.340 17.347 1.00 84.06 102 LEU A C 1
ATOM 819 O O . LEU A 1 102 ? 6.594 2.227 16.130 1.00 84.06 102 LEU A O 1
ATOM 823 N N . LYS A 1 103 ? 7.757 2.680 17.977 1.00 84.69 103 LYS A N 1
ATOM 824 C CA . LYS A 1 103 ? 9.038 2.895 17.271 1.00 84.69 103 LYS A CA 1
ATOM 825 C C . LYS A 1 103 ? 9.492 1.673 16.459 1.00 84.69 103 LYS A C 1
ATOM 827 O O . LYS A 1 103 ? 9.959 1.828 15.338 1.00 84.69 103 LYS A O 1
ATOM 832 N N . ILE A 1 104 ? 9.350 0.471 17.025 1.00 85.12 104 ILE A N 1
ATOM 833 C CA . ILE A 1 104 ? 9.713 -0.797 16.371 1.00 85.12 104 ILE A CA 1
ATOM 834 C C . ILE A 1 104 ? 8.707 -1.112 15.263 1.00 85.12 104 ILE A C 1
ATOM 836 O O . ILE A 1 104 ? 9.106 -1.558 14.193 1.00 85.12 104 ILE A O 1
ATOM 840 N N . VAL A 1 105 ? 7.421 -0.818 15.494 1.00 88.81 105 VAL A N 1
ATOM 841 C CA . VAL A 1 105 ? 6.356 -1.009 14.498 1.00 88.81 105 VAL A CA 1
ATOM 842 C C . VAL A 1 105 ? 6.668 -0.260 13.204 1.00 88.81 105 VAL A C 1
ATOM 844 O O . VAL A 1 105 ? 6.528 -0.838 12.138 1.00 88.81 105 VAL A O 1
ATOM 847 N N . PHE A 1 106 ? 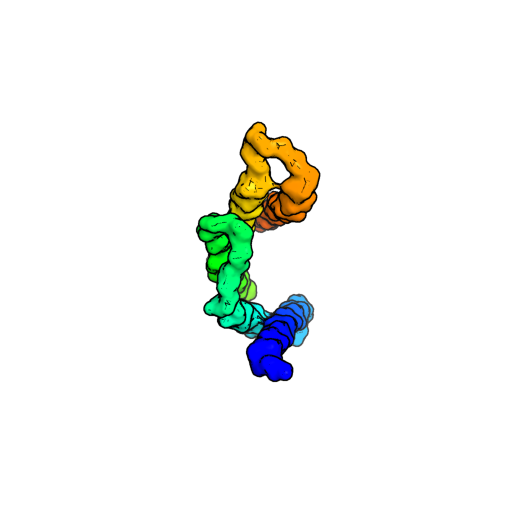7.140 0.988 13.282 1.00 88.44 106 PHE A N 1
ATOM 848 C CA . PHE A 1 106 ? 7.440 1.824 12.111 1.00 88.44 106 PHE A CA 1
ATOM 849 C C . PHE A 1 106 ? 8.790 1.522 11.432 1.00 88.44 106 PHE A C 1
ATOM 851 O O . PHE A 1 106 ? 9.038 2.024 10.337 1.00 88.44 106 PHE A O 1
ATOM 858 N N . LEU A 1 107 ? 9.665 0.704 12.028 1.00 89.31 107 LEU A N 1
ATOM 859 C CA . LEU A 1 107 ? 11.004 0.441 11.484 1.00 89.31 107 LEU A CA 1
ATOM 860 C C . LEU A 1 107 ? 10.990 -0.254 10.103 1.00 89.31 107 LEU A C 1
ATOM 862 O O . LEU A 1 107 ? 11.734 0.195 9.223 1.00 89.31 107 LEU A O 1
ATOM 866 N N . PRO A 1 108 ? 10.154 -1.287 9.847 1.00 89.44 108 PRO A N 1
ATOM 867 C CA . PRO A 1 108 ? 10.047 -1.885 8.515 1.00 89.44 108 PRO A CA 1
ATOM 868 C C . PRO A 1 108 ? 9.524 -0.894 7.472 1.00 89.44 108 PRO A C 1
ATOM 870 O O . PRO A 1 108 ? 9.995 -0.906 6.337 1.00 89.44 108 PRO A O 1
ATOM 873 N N . LEU A 1 109 ? 8.602 -0.007 7.870 1.00 89.06 109 LEU A N 1
ATOM 874 C CA . LEU A 1 109 ? 8.058 1.027 6.991 1.00 89.06 109 LEU A CA 1
ATOM 875 C C . LEU A 1 109 ? 9.139 2.041 6.600 1.00 89.06 109 LEU A C 1
ATOM 877 O O . LEU A 1 109 ? 9.346 2.278 5.416 1.00 89.06 109 LEU A O 1
ATOM 881 N N . LEU A 1 110 ? 9.903 2.553 7.569 1.00 88.06 110 LEU A N 1
ATOM 882 C CA . LEU A 1 110 ? 11.009 3.477 7.299 1.00 88.06 110 LEU A CA 1
ATOM 883 C C . LEU A 1 110 ? 12.086 2.835 6.408 1.00 88.06 110 LEU A C 1
ATOM 885 O O . LEU A 1 110 ? 12.582 3.455 5.470 1.00 88.06 110 LEU A O 1
ATOM 889 N N . THR A 1 111 ? 12.421 1.567 6.670 1.00 88.38 111 THR A N 1
ATOM 890 C CA . THR A 1 111 ? 13.355 0.798 5.828 1.00 88.38 111 THR A CA 1
ATOM 891 C C . THR A 1 111 ? 12.851 0.703 4.389 1.00 88.38 111 THR A C 1
ATOM 893 O O . THR A 1 111 ? 13.620 0.887 3.445 1.00 88.38 111 THR A O 1
ATOM 896 N N . PHE A 1 112 ? 11.554 0.449 4.21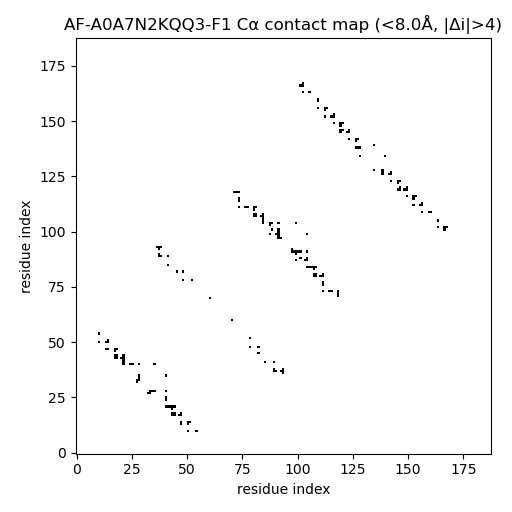3 1.00 85.62 112 PHE A N 1
ATOM 897 C CA . PHE A 1 112 ? 10.930 0.363 2.900 1.00 85.62 112 PHE A CA 1
ATOM 898 C C . PHE A 1 112 ? 10.938 1.706 2.158 1.00 85.62 112 PHE A C 1
ATOM 900 O O . PHE A 1 112 ? 11.309 1.755 0.985 1.00 85.62 112 PHE A O 1
ATOM 907 N N . GLU A 1 113 ? 10.600 2.800 2.840 1.00 88.06 113 GLU A N 1
ATOM 908 C CA . GLU A 1 113 ? 10.625 4.153 2.275 1.00 88.06 113 GLU A CA 1
ATOM 909 C C . GLU A 1 113 ? 12.028 4.553 1.793 1.00 88.06 113 GLU A C 1
ATOM 911 O O . GLU A 1 113 ? 12.182 5.041 0.671 1.00 88.06 113 GLU A O 1
ATOM 916 N N . ILE A 1 114 ? 13.063 4.283 2.601 1.00 87.12 114 ILE A N 1
ATOM 917 C CA . ILE A 1 114 ? 14.466 4.533 2.237 1.00 87.12 114 ILE A CA 1
ATOM 918 C C . ILE A 1 114 ? 14.868 3.690 1.020 1.00 87.12 114 ILE A C 1
ATOM 920 O O . ILE A 1 114 ? 15.502 4.209 0.101 1.00 87.12 114 ILE A O 1
ATOM 924 N N . ALA A 1 115 ? 14.482 2.410 0.975 1.00 85.00 115 ALA A N 1
ATOM 925 C CA . ALA A 1 115 ? 14.782 1.535 -0.159 1.00 85.00 115 ALA A CA 1
ATOM 926 C C . ALA A 1 115 ? 14.159 2.052 -1.468 1.00 85.00 115 ALA A C 1
ATOM 928 O O . ALA A 1 115 ? 14.837 2.100 -2.495 1.00 85.00 115 ALA A O 1
ATOM 929 N N . ILE A 1 116 ? 12.900 2.507 -1.428 1.00 81.75 116 ILE A N 1
ATOM 930 C CA . ILE A 1 116 ? 12.241 3.118 -2.591 1.00 81.75 116 ILE A CA 1
ATOM 931 C C . ILE A 1 116 ? 12.939 4.420 -3.000 1.00 81.75 116 ILE A C 1
ATOM 933 O O . ILE A 1 116 ? 13.118 4.668 -4.192 1.00 81.75 116 ILE A O 1
ATOM 937 N N . LEU A 1 117 ? 13.330 5.270 -2.047 1.00 84.00 117 LEU A N 1
ATOM 938 C CA . LEU A 1 117 ? 14.037 6.513 -2.360 1.00 84.00 117 LEU A CA 1
ATOM 939 C C . LEU A 1 117 ? 15.369 6.230 -3.069 1.00 84.00 117 LEU A C 1
ATOM 941 O O . LEU A 1 117 ? 15.660 6.849 -4.092 1.00 84.00 117 LEU A O 1
ATOM 945 N N . ILE A 1 118 ? 16.153 5.274 -2.562 1.00 81.81 118 ILE A N 1
ATOM 946 C CA . ILE A 1 118 ? 17.421 4.861 -3.177 1.00 81.81 118 ILE A CA 1
ATOM 947 C C . ILE A 1 118 ? 17.186 4.366 -4.605 1.00 81.81 118 ILE A C 1
ATOM 949 O O . ILE A 1 118 ? 17.893 4.795 -5.519 1.00 81.81 118 ILE A O 1
ATOM 953 N N . ASP A 1 119 ? 16.191 3.505 -4.819 1.00 77.19 119 ASP A N 1
ATOM 954 C CA . ASP A 1 119 ? 15.892 2.980 -6.151 1.00 77.19 119 ASP A CA 1
ATOM 955 C C . ASP A 1 119 ? 15.419 4.075 -7.116 1.00 77.19 119 ASP A C 1
ATOM 957 O O . ASP A 1 119 ? 15.872 4.100 -8.261 1.00 77.19 119 ASP A O 1
ATOM 961 N N . ASN A 1 120 ? 14.613 5.037 -6.655 1.00 76.94 120 ASN A N 1
ATOM 962 C CA . ASN A 1 120 ? 14.222 6.192 -7.469 1.00 76.94 120 ASN A CA 1
ATOM 963 C C . ASN A 1 120 ? 15.421 7.080 -7.830 1.00 76.94 120 ASN A C 1
ATOM 965 O O . ASN A 1 120 ? 15.564 7.451 -8.989 1.00 76.94 120 ASN A O 1
ATOM 969 N N . ILE A 1 121 ? 16.329 7.373 -6.890 1.00 76.75 121 ILE A N 1
ATOM 970 C CA . ILE A 1 121 ? 17.541 8.165 -7.173 1.00 76.75 121 ILE A CA 1
ATOM 971 C C . ILE A 1 121 ? 18.448 7.441 -8.176 1.00 76.75 121 ILE A C 1
ATOM 973 O O . ILE A 1 121 ? 18.975 8.064 -9.101 1.00 76.75 121 ILE A O 1
ATOM 977 N N . ARG A 1 122 ? 18.640 6.126 -8.010 1.00 75.25 122 ARG A N 1
ATOM 978 C CA . ARG A 1 122 ? 19.450 5.309 -8.929 1.00 75.25 122 ARG A CA 1
ATOM 979 C C . ARG A 1 122 ? 18.837 5.273 -10.324 1.00 75.25 122 ARG A C 1
ATOM 981 O O . ARG A 1 122 ? 19.578 5.370 -11.297 1.00 75.25 122 ARG A O 1
ATOM 988 N N . MET A 1 123 ? 17.514 5.174 -10.412 1.00 71.12 123 MET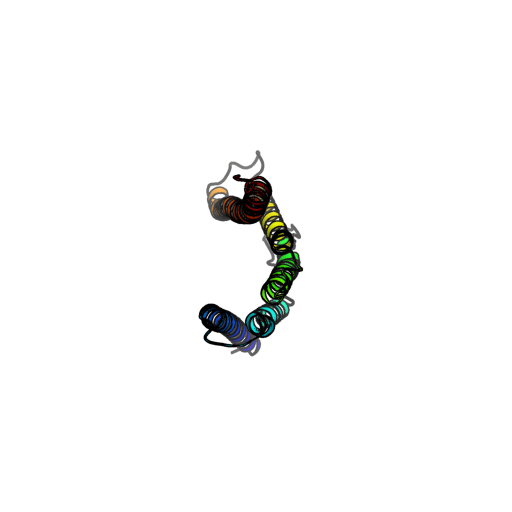 A N 1
ATOM 989 C CA . MET A 1 123 ? 16.787 5.197 -11.677 1.00 71.12 123 MET A CA 1
ATOM 990 C C . MET A 1 123 ? 16.888 6.566 -12.358 1.00 71.12 123 MET A C 1
ATOM 992 O O . MET A 1 123 ? 17.276 6.615 -13.520 1.00 71.12 123 MET A O 1
ATOM 996 N N . CYS A 1 124 ? 16.680 7.672 -11.631 1.00 68.75 124 CYS A N 1
ATOM 997 C CA . CYS A 1 124 ? 16.905 9.024 -12.155 1.00 68.75 124 CYS A CA 1
ATOM 998 C C . CYS A 1 124 ? 18.334 9.197 -12.686 1.00 68.75 124 CYS A C 1
ATOM 1000 O O . CYS A 1 124 ? 18.520 9.699 -13.787 1.00 68.75 124 CYS A O 1
ATOM 1002 N N . ARG A 1 125 ? 19.353 8.734 -11.944 1.00 70.94 125 ARG A N 1
ATOM 1003 C CA . ARG A 1 125 ? 20.751 8.792 -12.405 1.00 70.94 125 ARG A CA 1
ATOM 1004 C C . ARG A 1 125 ? 21.017 7.943 -13.641 1.00 70.94 125 ARG A C 1
ATOM 1006 O O . ARG A 1 125 ? 21.821 8.346 -14.467 1.00 70.94 125 ARG A O 1
ATOM 1013 N N . ALA A 1 126 ? 20.397 6.770 -13.751 1.00 67.56 126 ALA A N 1
ATOM 1014 C CA . ALA A 1 126 ? 20.562 5.902 -14.913 1.00 67.56 126 ALA A CA 1
ATOM 1015 C C . ALA A 1 126 ? 19.936 6.489 -16.187 1.00 67.56 126 ALA A C 1
ATOM 1017 O O . ALA A 1 126 ? 20.339 6.088 -17.277 1.00 67.56 126 ALA A O 1
ATOM 1018 N N . LEU A 1 127 ? 18.971 7.399 -16.028 1.00 64.19 127 LEU A N 1
ATOM 1019 C CA . LEU A 1 127 ? 18.280 8.111 -17.101 1.00 64.19 127 LEU A CA 1
ATOM 1020 C C . LEU A 1 127 ? 18.925 9.466 -17.449 1.00 64.19 127 LEU A C 1
ATOM 1022 O O . LEU A 1 127 ? 18.567 10.040 -18.470 1.00 64.19 127 LEU A O 1
ATOM 1026 N N . MET A 1 128 ? 19.865 9.982 -16.644 1.00 60.59 128 MET A N 1
ATOM 1027 C CA . MET A 1 128 ? 20.637 11.168 -17.032 1.00 60.59 128 MET A CA 1
ATOM 1028 C C . MET A 1 128 ? 21.657 10.778 -18.116 1.00 60.59 128 MET A C 1
ATOM 1030 O O . MET A 1 128 ? 22.487 9.899 -17.852 1.00 60.59 128 MET A O 1
ATOM 1034 N N . PRO A 1 129 ? 21.619 11.392 -19.314 1.00 56.31 129 PRO A N 1
ATOM 1035 C CA . PRO A 1 129 ? 22.609 11.135 -20.354 1.00 56.31 129 PRO A CA 1
ATOM 1036 C C . PRO A 1 129 ? 24.004 11.559 -19.872 1.00 56.31 129 PRO A C 1
ATOM 1038 O O . PRO A 1 129 ? 24.153 12.533 -19.133 1.00 56.31 129 PRO A O 1
ATOM 1041 N N . GLY A 1 130 ? 25.025 10.778 -20.235 1.00 57.69 130 GLY A N 1
ATOM 1042 C CA . GLY A 1 130 ? 26.422 11.141 -19.990 1.00 57.69 130 GLY A CA 1
ATOM 1043 C C . GLY A 1 130 ? 26.833 12.337 -20.852 1.00 57.69 130 GLY A C 1
ATOM 1044 O O . GLY A 1 130 ? 26.242 12.561 -21.902 1.00 57.69 130 GLY A O 1
ATOM 1045 N N . ASP A 1 131 ? 27.863 13.058 -20.407 1.00 54.56 131 ASP A N 1
ATOM 1046 C CA . ASP A 1 131 ? 28.350 14.369 -20.891 1.00 54.56 131 ASP A CA 1
ATOM 1047 C C . ASP A 1 131 ? 28.633 14.495 -22.411 1.00 54.56 131 ASP A C 1
ATOM 1049 O O . ASP A 1 131 ? 28.977 15.573 -22.886 1.00 54.56 131 ASP A O 1
ATOM 1053 N N . GLU A 1 132 ? 28.506 13.418 -23.194 1.00 55.16 132 GLU A N 1
ATOM 1054 C CA . GLU A 1 132 ? 28.852 13.377 -24.623 1.00 55.16 132 GLU A CA 1
ATOM 1055 C C . GLU A 1 132 ? 27.643 13.407 -25.575 1.00 55.16 132 GLU A C 1
ATOM 1057 O O . GLU A 1 132 ? 27.813 13.590 -26.779 1.00 55.16 132 GLU A O 1
ATOM 1062 N N . GLU A 1 133 ? 26.415 13.297 -25.063 1.00 54.78 133 GLU A N 1
ATOM 1063 C CA . GLU A 1 133 ? 25.192 13.376 -25.866 1.00 54.78 133 GLU A CA 1
ATOM 1064 C C . GLU A 1 133 ? 24.396 14.599 -25.401 1.0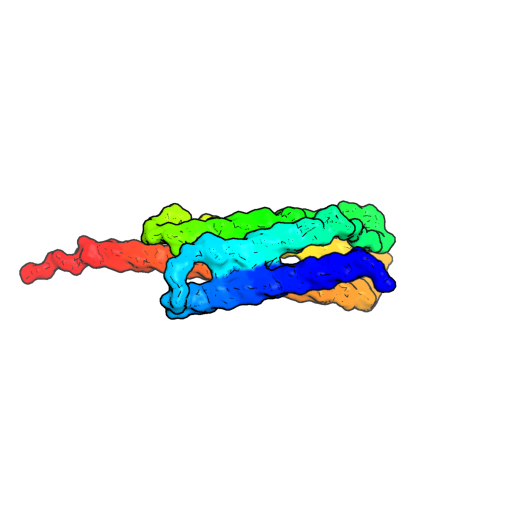0 54.78 133 GLU A C 1
ATOM 1066 O O . GLU A 1 133 ? 23.942 14.654 -24.259 1.00 54.78 133 GLU A O 1
ATOM 1071 N N . SER A 1 134 ? 24.280 15.624 -26.255 1.00 52.19 134 SER A N 1
ATOM 1072 C CA . SER A 1 134 ? 23.528 16.847 -25.946 1.00 52.19 134 SER A CA 1
ATOM 1073 C C . SER A 1 134 ? 22.167 16.471 -25.363 1.00 52.19 134 SER A C 1
ATOM 1075 O O . SER A 1 134 ? 21.375 15.839 -26.061 1.00 52.19 134 SER A O 1
ATOM 1077 N N . MET A 1 135 ? 21.939 16.821 -24.094 1.00 55.66 135 MET A N 1
ATOM 1078 C CA . MET A 1 135 ? 20.757 16.469 -23.308 1.00 55.66 135 MET A CA 1
ATOM 1079 C C . MET A 1 135 ? 19.487 16.759 -24.121 1.00 55.66 135 MET A C 1
ATOM 1081 O O . MET A 1 135 ? 19.081 17.913 -24.243 1.00 55.66 135 MET A O 1
ATOM 1085 N N . SER A 1 136 ? 18.912 15.732 -24.753 1.00 62.53 136 SER A N 1
ATOM 1086 C CA . SER A 1 136 ? 17.747 15.905 -25.618 1.00 62.53 136 SER A CA 1
ATOM 1087 C C . SER A 1 136 ? 16.536 16.221 -24.747 1.00 62.53 136 SER A C 1
ATOM 1089 O O . SER A 1 136 ? 16.375 15.641 -23.670 1.00 62.53 136 SER A O 1
ATOM 1091 N N . ASP A 1 137 ? 15.665 17.127 -25.197 1.00 62.41 137 ASP A N 1
ATOM 1092 C CA . ASP A 1 137 ? 14.457 17.508 -24.450 1.00 62.41 137 ASP A CA 1
ATOM 1093 C C . ASP A 1 137 ? 13.605 16.281 -24.063 1.00 62.41 137 ASP A C 1
ATOM 1095 O O . ASP A 1 137 ? 12.962 16.264 -23.017 1.00 62.41 137 ASP A O 1
ATOM 1099 N N . GLU A 1 138 ? 13.665 15.205 -24.850 1.00 65.31 138 GLU A N 1
ATOM 1100 C CA . GLU A 1 138 ? 12.994 13.926 -24.594 1.00 65.31 138 GLU A CA 1
ATOM 1101 C C . GLU A 1 138 ? 13.511 13.216 -23.325 1.00 65.31 138 GLU A C 1
ATOM 1103 O O . GLU A 1 138 ? 12.712 12.737 -22.519 1.00 65.31 138 GLU A O 1
ATOM 1108 N N . ALA A 1 139 ? 14.823 13.240 -23.057 1.00 64.81 139 ALA A N 1
ATOM 1109 C CA . ALA A 1 139 ? 15.394 12.700 -21.817 1.00 64.81 139 ALA A CA 1
ATOM 1110 C C . ALA A 1 139 ? 14.992 13.527 -20.575 1.00 64.81 139 ALA A C 1
ATOM 1112 O O . ALA A 1 139 ? 14.835 12.992 -19.471 1.00 64.81 139 ALA A O 1
ATOM 1113 N N . ILE A 1 140 ? 14.781 14.836 -20.745 1.00 65.62 140 ILE A N 1
ATOM 1114 C CA . ILE A 1 140 ? 14.315 15.735 -19.677 1.00 65.62 140 ILE A CA 1
ATOM 1115 C C . ILE A 1 140 ? 12.862 15.412 -19.305 1.00 65.62 140 ILE A C 1
ATOM 1117 O O . ILE A 1 140 ? 12.531 15.301 -18.123 1.00 65.62 140 ILE A O 1
ATOM 1121 N N . TRP A 1 141 ? 11.994 15.211 -20.299 1.00 64.25 141 TRP A N 1
ATOM 1122 C CA . TRP A 1 141 ? 10.589 14.875 -20.060 1.00 64.25 141 TRP A CA 1
ATOM 1123 C C . TRP A 1 141 ? 10.402 13.483 -19.439 1.00 64.25 141 TRP A C 1
ATOM 1125 O O . TRP A 1 141 ? 9.550 13.329 -18.565 1.00 64.25 141 TRP A O 1
ATOM 1135 N N . GLU A 1 142 ? 11.230 12.501 -19.801 1.00 67.25 142 GLU A N 1
ATOM 1136 C CA . GLU A 1 142 ? 11.189 11.143 -19.228 1.00 67.25 142 GLU A CA 1
ATOM 1137 C C . GLU A 1 142 ? 11.699 11.076 -17.774 1.00 67.25 142 GLU A C 1
ATOM 1139 O O . GLU A 1 142 ? 11.248 10.256 -16.971 1.00 67.25 142 GLU A O 1
ATOM 1144 N N . THR A 1 143 ? 12.615 11.963 -17.377 1.00 65.19 143 THR A N 1
ATOM 1145 C CA . THR A 1 143 ? 13.158 11.999 -16.004 1.00 65.19 143 THR A CA 1
ATOM 1146 C C . THR A 1 143 ? 12.281 12.771 -15.017 1.00 65.19 143 THR A C 1
ATOM 1148 O O . THR A 1 143 ? 12.343 12.525 -13.805 1.00 65.19 143 THR A O 1
ATOM 1151 N N . LEU A 1 144 ? 11.422 13.666 -15.513 1.00 72.81 144 LEU A N 1
ATOM 1152 C CA . LEU A 1 144 ? 10.589 14.557 -14.704 1.00 72.81 144 LEU A CA 1
ATOM 1153 C C . LEU A 1 144 ? 9.643 13.819 -13.728 1.00 72.81 144 LEU A C 1
ATOM 1155 O O . LEU A 1 144 ? 9.611 14.191 -12.549 1.00 72.81 144 LEU A O 1
ATOM 1159 N N . PRO A 1 145 ? 8.912 12.754 -14.127 1.00 73.25 145 PRO A N 1
ATOM 1160 C CA . PRO A 1 145 ? 8.030 12.027 -13.213 1.00 73.25 145 PRO A CA 1
ATOM 1161 C C . PRO A 1 145 ? 8.813 11.319 -12.103 1.00 73.25 145 PRO A C 1
ATOM 1163 O O . PRO A 1 145 ? 8.414 11.351 -10.939 1.00 73.25 145 PRO A O 1
ATOM 1166 N N . HIS A 1 146 ? 9.958 10.719 -12.438 1.00 69.50 146 HIS A N 1
ATOM 1167 C CA . HIS A 1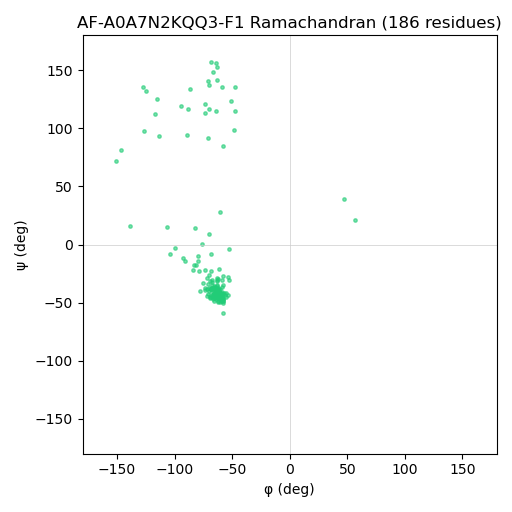 146 ? 10.809 10.019 -11.475 1.00 69.50 146 HIS A CA 1
ATOM 1168 C C . HIS A 1 146 ? 11.445 10.975 -10.464 1.00 69.50 146 HIS A C 1
ATOM 1170 O O . HIS A 1 146 ? 11.512 10.671 -9.270 1.00 69.50 146 HIS A O 1
ATOM 1176 N N . PHE A 1 147 ? 11.835 12.165 -10.917 1.00 72.56 147 PHE A N 1
ATOM 1177 C CA . PHE A 1 147 ? 12.321 13.229 -10.051 1.00 72.56 147 PHE A CA 1
ATOM 1178 C C . PHE A 1 147 ? 11.245 13.701 -9.065 1.00 72.56 147 PHE A C 1
ATOM 1180 O O . PHE A 1 147 ? 11.499 13.806 -7.863 1.00 72.56 147 PHE A O 1
ATOM 1187 N N . TRP A 1 148 ? 10.015 13.906 -9.542 1.00 75.75 148 TRP A N 1
ATOM 1188 C CA . TRP A 1 148 ? 8.899 14.333 -8.695 1.00 75.75 148 TRP A CA 1
ATOM 1189 C C . TRP A 1 148 ? 8.500 13.270 -7.664 1.00 75.75 148 TRP A C 1
ATOM 1191 O O . TRP A 1 148 ? 8.208 13.587 -6.505 1.00 75.75 148 TRP A O 1
ATOM 1201 N N . VAL A 1 149 ? 8.559 11.992 -8.053 1.00 79.19 149 VAL A N 1
ATOM 1202 C CA . VAL A 1 149 ? 8.381 10.859 -7.135 1.00 79.19 149 VAL A CA 1
ATOM 1203 C C . VAL A 1 149 ? 9.476 10.858 -6.069 1.00 79.19 149 VAL A C 1
ATOM 1205 O O . VAL A 1 149 ? 9.158 10.740 -4.888 1.00 79.19 149 VAL A O 1
ATOM 1208 N N . ALA A 1 150 ? 10.745 11.057 -6.437 1.00 76.88 150 ALA A N 1
ATOM 1209 C CA . ALA A 1 150 ? 11.842 11.116 -5.471 1.00 76.88 150 ALA A CA 1
ATOM 1210 C C . ALA A 1 150 ? 11.658 12.256 -4.451 1.00 76.88 150 ALA A C 1
ATOM 1212 O O . ALA A 1 150 ? 11.795 12.027 -3.249 1.00 76.88 150 ALA A O 1
ATOM 1213 N N . ILE A 1 151 ? 11.270 13.454 -4.905 1.00 80.12 151 ILE A N 1
ATOM 1214 C CA . ILE A 1 151 ? 10.953 14.590 -4.020 1.00 80.12 151 ILE A CA 1
ATOM 1215 C C . ILE A 1 151 ? 9.803 14.238 -3.067 1.00 80.12 151 ILE A C 1
ATOM 1217 O O . ILE A 1 151 ? 9.901 14.455 -1.858 1.00 80.12 151 ILE A O 1
ATOM 1221 N N . SER A 1 152 ? 8.729 13.650 -3.593 1.00 84.12 152 SER A N 1
ATOM 1222 C CA . SER A 1 152 ? 7.572 13.238 -2.789 1.00 84.12 152 SER A CA 1
ATOM 1223 C C . SER A 1 152 ? 7.952 12.207 -1.720 1.00 84.12 152 SER A C 1
ATOM 1225 O O . SER A 1 152 ? 7.485 12.293 -0.585 1.00 84.12 152 SER A O 1
ATOM 1227 N N . MET A 1 153 ? 8.854 11.272 -2.039 1.00 86.19 153 MET A N 1
ATOM 1228 C CA . MET A 1 153 ? 9.358 10.279 -1.082 1.00 86.19 153 MET A CA 1
ATOM 1229 C C . MET A 1 153 ? 10.169 10.915 0.052 1.00 86.19 153 MET A C 1
ATOM 1231 O O . MET A 1 153 ? 10.059 10.466 1.190 1.00 86.19 153 MET A O 1
ATOM 1235 N N . VAL A 1 154 ? 10.939 11.978 -0.212 1.00 87.62 154 VAL A N 1
ATOM 1236 C CA . VAL A 1 154 ? 11.655 12.719 0.845 1.00 87.62 154 VAL A CA 1
ATOM 1237 C C . VAL A 1 154 ? 10.669 13.339 1.835 1.00 87.62 154 VAL A C 1
ATOM 1239 O O . VAL A 1 154 ? 10.847 13.202 3.047 1.00 87.62 154 VAL A O 1
ATOM 1242 N N . PHE A 1 155 ? 9.598 13.968 1.341 1.00 87.56 155 PHE A N 1
ATOM 1243 C CA . PHE A 1 155 ? 8.540 14.494 2.208 1.00 87.56 155 PHE A CA 1
ATOM 1244 C C . PHE A 1 155 ? 7.830 13.387 2.992 1.00 87.56 155 PHE A C 1
ATOM 1246 O O . PHE A 1 155 ? 7.524 13.573 4.170 1.00 87.56 155 PHE A O 1
ATOM 1253 N N . PHE A 1 156 ? 7.608 12.226 2.372 1.00 86.56 156 PHE A N 1
ATOM 1254 C CA . PHE A 1 156 ? 6.996 11.079 3.036 1.00 86.56 156 PHE A CA 1
ATOM 1255 C C . PHE A 1 156 ? 7.873 10.540 4.178 1.00 86.56 156 PHE A C 1
ATOM 1257 O O . PHE A 1 156 ? 7.399 10.432 5.307 1.00 86.56 156 PHE A O 1
ATOM 1264 N N . ILE A 1 157 ? 9.176 10.354 3.938 1.00 88.44 157 ILE A N 1
ATOM 1265 C CA . ILE A 1 157 ? 10.151 9.964 4.972 1.00 88.44 157 ILE A CA 1
ATOM 1266 C C . ILE A 1 157 ? 10.202 10.994 6.099 1.00 88.44 157 ILE A C 1
ATOM 1268 O O . ILE A 1 157 ? 10.257 10.631 7.279 1.00 88.44 157 ILE A O 1
ATOM 1272 N N . ALA A 1 158 ? 10.168 12.287 5.766 1.00 87.81 158 ALA A N 1
ATOM 1273 C CA . ALA A 1 158 ? 10.132 13.349 6.764 1.00 87.81 158 ALA A CA 1
ATOM 1274 C C . ALA A 1 158 ? 8.861 13.267 7.626 1.00 87.81 158 ALA A C 1
ATOM 1276 O O . ALA A 1 158 ? 8.948 13.392 8.847 1.00 87.81 158 ALA A O 1
ATOM 1277 N N . ALA A 1 159 ? 7.698 12.988 7.029 1.00 87.50 159 ALA A N 1
ATOM 1278 C CA . ALA A 1 159 ? 6.442 12.803 7.754 1.00 87.50 159 ALA A CA 1
ATOM 1279 C C . ALA A 1 159 ? 6.463 11.557 8.663 1.00 87.50 159 ALA A C 1
ATOM 1281 O O . ALA A 1 159 ? 6.050 11.636 9.828 1.00 87.50 159 ALA A O 1
ATOM 1282 N N . THR A 1 160 ? 6.993 10.429 8.183 1.00 86.31 160 THR A N 1
ATOM 1283 C CA . THR A 1 160 ? 7.165 9.199 8.976 1.00 86.31 160 THR A CA 1
ATOM 1284 C C . THR A 1 160 ? 8.141 9.429 10.133 1.00 86.31 160 THR A C 1
ATOM 1286 O O . THR A 1 160 ? 7.850 9.094 11.286 1.00 86.31 160 THR A O 1
ATOM 1289 N N . THR A 1 161 ? 9.255 10.115 9.874 1.00 85.62 161 THR A N 1
ATOM 1290 C CA . THR A 1 161 ? 10.243 10.492 10.896 1.00 85.62 161 THR A CA 1
ATOM 1291 C C . THR A 1 161 ? 9.656 11.468 11.916 1.00 85.62 161 THR A C 1
ATOM 1293 O O . THR A 1 161 ? 9.848 11.296 13.117 1.00 85.62 161 THR A O 1
ATOM 1296 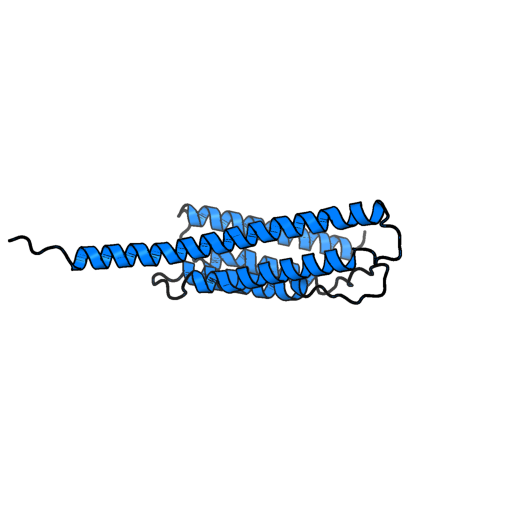N N . PHE A 1 162 ? 8.882 12.464 11.484 1.00 85.75 162 PHE A N 1
ATOM 1297 C CA . PHE A 1 162 ? 8.208 13.395 12.388 1.00 85.75 162 PHE A CA 1
ATOM 1298 C C . PHE A 1 162 ? 7.182 12.681 13.273 1.00 85.75 162 PHE A C 1
ATOM 1300 O O . PHE A 1 162 ? 7.103 12.942 14.473 1.00 85.75 162 PHE A O 1
ATOM 1307 N N . THR A 1 163 ? 6.439 11.727 12.711 1.00 83.81 163 THR A N 1
ATOM 1308 C CA . THR A 1 163 ? 5.513 10.875 13.467 1.00 83.81 163 THR A CA 1
ATOM 1309 C C . THR A 1 163 ? 6.265 10.074 14.530 1.00 83.81 163 THR A C 1
ATOM 1311 O O . THR A 1 163 ? 5.886 10.103 15.702 1.00 83.81 163 THR A O 1
ATOM 1314 N N . LEU A 1 164 ? 7.392 9.453 14.165 1.00 82.56 164 LEU A N 1
ATOM 1315 C CA . LEU A 1 164 ? 8.292 8.769 15.097 1.00 82.56 164 LEU A CA 1
ATOM 1316 C C . LEU A 1 164 ? 8.806 9.699 16.204 1.00 82.56 164 LEU A C 1
ATOM 1318 O O . LEU A 1 164 ? 8.751 9.337 17.382 1.00 82.56 164 LEU A O 1
ATOM 1322 N N . LEU A 1 165 ? 9.259 10.907 15.858 1.00 81.12 165 LEU A N 1
ATOM 1323 C CA . LEU A 1 165 ? 9.731 11.906 16.819 1.00 81.12 165 LEU A CA 1
ATOM 1324 C C . LEU A 1 165 ? 8.613 12.358 17.762 1.00 81.12 165 LEU A C 1
ATOM 1326 O O . LEU A 1 165 ? 8.841 12.447 18.965 1.00 81.12 165 LEU A O 1
ATOM 1330 N N . LYS A 1 166 ? 7.390 12.563 17.261 1.00 80.69 166 LYS A N 1
ATOM 1331 C CA . LYS A 1 166 ? 6.218 12.914 18.076 1.00 80.69 166 LYS A CA 1
ATOM 1332 C C . LYS A 1 166 ? 5.867 11.803 19.068 1.00 80.69 166 LYS A C 1
ATOM 1334 O O . LYS A 1 166 ? 5.604 12.076 20.240 1.00 80.69 166 LYS A O 1
ATOM 1339 N N . ILE A 1 167 ? 5.930 10.547 18.628 1.00 75.06 167 ILE A N 1
ATOM 1340 C CA . ILE A 1 167 ? 5.734 9.370 19.485 1.00 75.06 167 ILE A CA 1
ATOM 1341 C C . ILE A 1 167 ? 6.849 9.264 20.544 1.00 75.06 167 ILE A C 1
ATOM 1343 O O . ILE A 1 167 ? 6.576 8.911 21.694 1.00 75.06 167 ILE A O 1
ATOM 1347 N N . CYS A 1 168 ? 8.098 9.594 20.193 1.00 69.94 168 CYS A N 1
ATOM 1348 C CA . CYS A 1 168 ? 9.230 9.620 21.126 1.00 69.94 168 CYS A CA 1
ATOM 1349 C C . CYS A 1 168 ? 9.128 10.766 22.147 1.00 69.94 168 CYS A C 1
ATOM 1351 O O . CYS A 1 168 ? 9.327 10.544 23.340 1.00 69.94 168 CYS A O 1
ATOM 1353 N N . GLY A 1 169 ? 8.798 11.977 21.697 1.00 64.00 169 GLY A N 1
ATOM 1354 C CA . GLY A 1 169 ? 8.688 13.176 22.531 1.00 64.00 169 GLY A CA 1
ATOM 1355 C C . GLY A 1 169 ? 7.527 13.108 23.522 1.00 64.00 169 GLY A C 1
ATOM 1356 O O . GLY A 1 169 ? 7.654 13.572 24.653 1.00 64.00 169 GLY A O 1
ATOM 1357 N N . GLY A 1 170 ? 6.430 12.433 23.158 1.00 58.81 170 GLY A N 1
ATOM 1358 C CA . GLY A 1 170 ? 5.327 12.151 24.082 1.00 58.81 170 GLY A CA 1
ATOM 1359 C C . GLY A 1 170 ? 5.729 11.270 25.274 1.00 58.81 170 GLY A C 1
ATOM 1360 O O . GLY A 1 170 ? 5.175 11.429 26.361 1.00 58.81 170 GLY A O 1
ATOM 1361 N N . GLN A 1 171 ? 6.720 10.384 25.112 1.00 53.94 171 GLN A N 1
ATOM 1362 C CA . GLN A 1 171 ? 7.272 9.589 26.219 1.00 53.94 171 GLN A CA 1
ATOM 1363 C C . GLN A 1 171 ? 8.143 10.459 27.139 1.00 53.94 171 GLN A C 1
ATOM 1365 O O . GLN A 1 171 ? 8.026 10.351 28.356 1.00 53.94 171 GLN A O 1
ATOM 1370 N N . GLY A 1 172 ? 8.934 11.383 26.579 1.00 50.94 172 GLY A N 1
ATOM 1371 C CA . GLY A 1 172 ? 9.728 12.345 27.354 1.00 50.94 172 GLY A CA 1
ATOM 1372 C C . GLY A 1 172 ? 8.872 13.312 28.180 1.00 50.94 172 GLY A C 1
ATOM 1373 O O . GLY A 1 172 ? 9.126 13.496 29.367 1.00 50.94 172 GLY A O 1
ATOM 1374 N N . ALA A 1 173 ? 7.800 13.856 27.596 1.00 49.31 173 ALA A N 1
ATOM 1375 C CA . ALA A 1 173 ? 6.881 14.753 28.300 1.00 49.31 173 ALA A CA 1
ATOM 1376 C C . ALA A 1 173 ? 6.072 14.037 29.399 1.00 49.31 173 ALA A C 1
ATOM 1378 O O . ALA A 1 173 ? 5.882 14.585 30.482 1.00 49.31 173 ALA A O 1
ATOM 1379 N N . ARG A 1 174 ? 5.631 12.790 29.169 1.00 49.59 174 ARG A N 1
ATOM 1380 C CA . ARG A 1 174 ? 4.933 11.993 30.196 1.00 49.59 174 ARG A CA 1
ATOM 1381 C C . ARG A 1 174 ? 5.848 11.591 31.354 1.00 49.59 174 ARG A C 1
ATOM 1383 O O . ARG A 1 174 ? 5.401 11.613 32.495 1.00 49.59 174 ARG A O 1
ATOM 1390 N N . VAL A 1 175 ? 7.116 11.266 31.091 1.00 51.41 175 VAL A N 1
ATOM 1391 C CA . VAL A 1 175 ? 8.106 10.987 32.147 1.00 51.41 175 VAL A CA 1
ATOM 1392 C C . VAL A 1 175 ? 8.440 12.252 32.942 1.00 51.41 175 VAL A C 1
ATOM 1394 O O . VAL A 1 175 ? 8.540 12.173 34.164 1.00 51.41 175 VAL A O 1
ATOM 1397 N N . LEU A 1 176 ? 8.531 13.416 32.289 1.00 50.31 176 LEU A N 1
ATOM 1398 C CA . LEU A 1 176 ? 8.735 14.695 32.972 1.00 50.31 176 LEU A CA 1
ATOM 1399 C C . LEU A 1 176 ? 7.558 15.023 33.906 1.00 50.31 176 LEU A C 1
ATOM 1401 O O . LEU A 1 176 ? 7.785 15.296 35.075 1.00 50.31 176 LEU A O 1
ATOM 1405 N N . ILE A 1 177 ? 6.307 14.865 33.455 1.00 52.28 177 ILE A N 1
ATOM 1406 C CA . ILE A 1 177 ? 5.118 15.086 34.303 1.00 52.28 177 ILE A CA 1
ATOM 1407 C C . ILE A 1 177 ? 5.075 14.112 35.497 1.00 52.28 177 ILE A C 1
ATOM 1409 O O . ILE A 1 177 ? 4.709 14.512 36.602 1.00 52.28 177 ILE A O 1
ATOM 1413 N N . ILE A 1 178 ? 5.484 12.849 35.322 1.00 52.38 178 ILE A N 1
ATOM 1414 C CA . ILE A 1 178 ? 5.562 11.869 36.426 1.00 52.38 178 ILE A CA 1
ATOM 1415 C C . ILE A 1 178 ? 6.721 12.194 37.393 1.00 52.38 178 ILE A C 1
ATOM 1417 O O . ILE A 1 178 ? 6.604 11.977 38.599 1.00 52.38 178 ILE A O 1
ATOM 1421 N N . SER A 1 179 ? 7.834 12.734 36.891 1.00 51.75 179 SER A N 1
ATOM 1422 C CA . SER A 1 179 ? 8.953 13.221 37.710 1.00 51.75 179 SER A CA 1
ATOM 1423 C C . SER A 1 179 ? 8.570 14.467 38.515 1.00 51.75 179 SER A C 1
ATOM 1425 O O . SER A 1 179 ? 8.854 14.522 39.711 1.00 51.75 179 SER A O 1
ATOM 1427 N N . GLU A 1 180 ? 7.894 15.438 37.896 1.00 50.38 180 GLU A N 1
ATOM 1428 C CA . GLU A 1 180 ? 7.418 16.661 38.553 1.00 50.38 180 GLU A CA 1
ATOM 1429 C C . GLU A 1 180 ? 6.386 16.337 39.647 1.00 50.38 180 GLU A C 1
ATOM 1431 O O . GLU A 1 180 ? 6.491 16.821 40.772 1.00 50.38 180 GLU A O 1
ATOM 1436 N N . THR A 1 181 ? 5.435 15.437 39.364 1.00 52.91 181 THR A N 1
ATOM 1437 C CA . THR A 1 181 ? 4.404 15.027 40.339 1.00 52.91 181 THR A CA 1
ATOM 1438 C C . THR A 1 181 ? 4.953 14.194 41.498 1.00 52.91 181 THR A C 1
ATOM 1440 O O . THR A 1 181 ? 4.400 14.252 42.593 1.00 52.91 181 THR A O 1
ATOM 1443 N N . LYS A 1 182 ? 6.068 13.470 41.322 1.00 53.91 182 LYS A N 1
ATOM 1444 C CA . LYS A 1 182 ? 6.768 12.805 42.439 1.00 53.91 182 LYS A CA 1
ATOM 1445 C C . LYS A 1 182 ? 7.649 13.741 43.271 1.00 53.91 182 LYS A C 1
ATOM 1447 O O . LYS A 1 182 ? 8.056 13.350 44.361 1.00 53.91 182 LYS A O 1
ATOM 1452 N N . LYS A 1 183 ? 7.954 14.949 42.785 1.00 54.69 183 LYS A N 1
ATOM 1453 C CA . LYS A 1 183 ? 8.823 15.919 43.473 1.00 54.69 183 LYS A CA 1
ATOM 1454 C C . LYS A 1 183 ? 8.077 17.023 44.221 1.00 54.69 183 LYS A C 1
ATOM 1456 O O . LYS A 1 183 ? 8.731 17.819 44.886 1.00 54.69 183 LYS A O 1
ATOM 1461 N N . GLY A 1 184 ? 6.747 17.073 44.165 1.00 54.81 184 GLY A N 1
ATOM 1462 C CA . GLY A 1 184 ? 6.009 18.187 44.755 1.00 54.81 184 GLY A CA 1
ATOM 1463 C C . GLY A 1 184 ? 4.614 17.843 45.242 1.00 54.81 184 GLY A C 1
ATOM 1464 O O . GLY A 1 184 ? 3.667 18.321 44.639 1.00 54.81 184 GLY A O 1
ATOM 1465 N N . ILE A 1 185 ? 4.503 17.091 46.346 1.00 48.69 185 ILE A N 1
ATOM 1466 C CA . ILE A 1 185 ? 3.497 17.324 47.403 1.00 48.69 185 ILE A CA 1
ATOM 1467 C C . ILE A 1 185 ? 4.126 16.937 48.755 1.00 48.69 185 ILE A C 1
ATOM 1469 O O . ILE A 1 185 ? 3.926 15.843 49.273 1.00 48.69 185 ILE A O 1
ATOM 1473 N N . VAL A 1 186 ? 4.913 17.853 49.318 1.00 42.09 186 VAL A N 1
ATOM 1474 C CA . VAL A 1 186 ? 4.955 18.084 50.767 1.00 42.09 186 VAL A CA 1
ATOM 1475 C C . VAL A 1 186 ? 4.706 19.576 50.914 1.00 42.09 186 VAL A C 1
ATOM 1477 O O . VAL A 1 186 ? 5.592 20.392 50.676 1.00 42.09 186 VAL A O 1
ATOM 1480 N N . VAL A 1 187 ? 3.459 19.924 51.203 1.00 40.88 187 VAL A N 1
ATOM 1481 C CA . VAL A 1 187 ? 3.090 21.235 51.727 1.00 40.88 187 VAL A CA 1
ATOM 1482 C C . VAL A 1 187 ? 2.551 20.945 53.122 1.00 40.88 187 VAL A C 1
ATOM 1484 O O . VAL A 1 187 ? 1.735 20.036 53.265 1.00 40.88 187 VAL A O 1
ATOM 1487 N N . TYR A 1 188 ? 3.142 21.634 54.098 1.00 38.53 188 TYR A N 1
ATOM 1488 C CA . TYR A 1 188 ? 2.966 21.502 55.546 1.00 38.53 188 TYR A CA 1
ATOM 1489 C C . TYR A 1 188 ? 1.519 21.332 56.010 1.00 38.53 188 TYR A C 1
ATOM 1491 O O . TYR A 1 188 ? 0.637 22.020 55.449 1.00 38.53 188 TYR A O 1
#

Organism: Quercus lobata (NCBI:txid97700)

Mean predicted aligned error: 12.32 Å

InterPro domains:
  IPR019396 Transmembrane Fragile-X-F-associated protein [PF10269] (28-169)

Foldseek 3Di:
DDPVVVVVVVLVVLLVVLVVQLVVLVVCVVVVVDPDALCVSCVSVVVSLVSVVVVVVPDDDPPDPDPDPPPLVLVVLVSVLVVQLSVLVSCCVRDPPSPRPVLNSCPSVLVSLVSLLVSLVVVLVVLQDPPPDDRDVVSVVVSVVSVVVNVVSVVVSVVSVVVSVVSVVVVVVVVVVVVVVVVDPDDD

pLDDT: mean 75.23, std 16.69, range [36.59, 96.31]